Protein 7PJ4 (pdb70)

Sequence (273 aa):
AAYYYQQVVPVTANVYDSDGEEKLSYISQGSVVWWLDKDRKSDDKRLAITTISGLSGYMKKTTEDLQALDASKDFIPYYESDGHRFYHYVAQNASIPVASSHLSDMEVGKKYYSADGLHFDGFKLENPFLFKDLTEATNYSAEELDKVFSSLLNINNSLLENKGATFKEAEEHYHIINALYLLAHSALQSNWGRSKIAKDKNNFFGITAYDTTPYLSAKTFDDVDKKGILGATKWIKKENYIDRGRTFLGNKASGMNVEYASDPYWGEKIASVMMKINEKKLGGKD

Secondary structure (P-SEA, 3-state):
ccbbbbcccbbbbbcccccccccccccbbbbbbcccccccccccccccccccccccccbbbbcccccccccccccccbbbbcccccbbbbcccccccccccbbbbbcccccccccccccccccccccccccccaaaaaaccccccccccccccaaaaaaaaaaaccccaaaaaaaaaccccccccccccccccccccccccccccccccccccaaaaaaaaaaaaaacccccccccccccccccccccccccaaaaaaaaaaaaaaaaacccc

Foldseek 3Di:
DQKKFFADQKFFFAAPVRHTLFIAGGGAMWGFDPVDDDDQFWTFTFAQHDTGITGPVGIDDDDVVPDDDWWWFDQQFFIWICLDPPDIFTQGGDDPQGDHPDTFDDRHQADGPRDGDDLPQQFDFQLAEDPDALVLLLVVCVVVVPPPALCHSVSVLLVVLCVVLSGYSLLLQLQLCQPQVRQPHPLSVVALASRQDQLDSVHRSVRGHHADGVSRNSNVVSVVCSVPAVVVPQRGLGFCNGHPNVYRDNHRCSSSSSSSSSVVSCVSSPNRD

Radius of gyration: 18.91 Å; Cα contacts (8 Å, |Δi|>4): 573; chains: 1; bounding box: 43×52×39 Å

Nearest PDB structures (foldseek):
  7pj6-assembly1_AAA  TM=1.003E+00  e=4.705E-55  Streptococcus pneumoniae R6
  7pod-assembly1_A  TM=1.003E+00  e=1.069E-54  Streptococcus pneumoniae R6
  4q2w-assembly1_A  TM=9.743E-01  e=5.641E-48  Streptococcus pneumoniae TIGR4
  4pi8-assembly1_A  TM=7.807E-01  e=9.367E-10  Staphylococcus aureus subsp. aureus Mu50
  4pi9-assembly1_A  TM=7.357E-01  e=1.184E-09  Staphylococcus aureus subsp. aureus Mu50

Structure (mmCIF, N/CA/C/O backbone):
data_7PJ4
#
_entry.id   7PJ4
#
_cell.length_a   46.651
_cell.length_b   92.679
_cell.length_c   124.196
_cell.angle_alpha   90.000
_cell.angle_beta   90.000
_cell.angle_gamma   90.000
#
_symmetry.space_group_name_H-M   'C 2 2 21'
#
loop_
_entity.id
_entity.type
_entity.pdbx_description
1 polymer 'Putative endo-beta-N-acetylglucosaminidase'
2 non-polymer 'PENTAETHYLENE GLYCOL'
3 non-polymer 'TRIETHYLENE GLYCOL'
4 non-polymer DI(HYDROXYETHYL)ETHER
5 non-polymer 'ACETATE ION'
6 non-polymer 'CALCIUM ION'
7 water water
#
loop_
_atom_site.group_PDB
_atom_site.id
_atom_site.type_symbol
_atom_site.label_atom_id
_atom_site.label_alt_id
_atom_site.label_comp_id
_atom_site.label_asym_id
_atom_site.label_entity_id
_atom_site.label_seq_id
_atom_site.pdbx_PDB_ins_code
_atom_site.Cartn_x
_atom_site.Cartn_y
_atom_site.Cartn_z
_atom_site.occupancy
_atom_site.B_iso_or_equiv
_atom_site.auth_seq_id
_atom_site.auth_comp_id
_atom_site.auth_asym_id
_atom_site.auth_atom_id
_atom_site.pdbx_PDB_model_num
ATOM 1 N N . ALA A 1 2 ? -4.452 -3.819 20.525 1.000 35.430 407 ALA AAA N 1
ATOM 2 C CA . ALA A 1 2 ? -3.402 -3.028 19.798 1.000 26.627 407 ALA AAA CA 1
ATOM 3 C C . ALA A 1 2 ? -2.977 -1.840 20.660 1.000 21.619 407 ALA AAA C 1
ATOM 4 O O . ALA A 1 2 ? -3.693 -1.504 21.603 1.000 25.571 407 ALA AAA O 1
ATOM 6 N N . ALA A 1 3 ? -1.864 -1.212 20.313 1.000 21.940 408 ALA AAA N 1
ATOM 7 C CA . ALA A 1 3 ? -1.384 -0.000 20.996 1.000 18.429 408 ALA AAA CA 1
ATOM 8 C C . ALA A 1 3 ? -1.984 1.255 20.380 1.000 13.541 408 ALA AAA C 1
ATOM 9 O O . ALA A 1 3 ? -2.082 2.235 21.077 1.000 14.368 408 ALA AAA O 1
ATOM 11 N N A TYR A 1 4 ? -2.374 1.203 19.110 0.500 10.974 409 TYR AAA N 1
ATOM 12 N N B TYR A 1 4 ? -2.330 1.226 19.093 0.500 11.290 409 TYR AAA N 1
ATOM 13 C CA A TYR A 1 4 ? -2.867 2.382 18.368 0.500 10.465 409 TYR AAA CA 1
ATOM 14 C CA B TYR A 1 4 ? -2.836 2.410 18.359 0.500 10.748 409 TYR AAA CA 1
ATOM 15 C C A TYR A 1 4 ? -4.151 2.026 17.624 0.500 9.473 409 TYR AAA C 1
ATOM 16 C C B TYR A 1 4 ? -4.119 2.045 17.612 0.500 9.698 409 TYR AAA C 1
ATOM 17 O O A TYR A 1 4 ? -4.289 0.902 17.074 0.500 10.784 409 TYR AAA O 1
ATOM 18 O O B TYR A 1 4 ? -4.220 0.919 17.060 0.500 10.889 409 TYR AAA O 1
ATOM 35 N N . TYR A 1 5 ? -5.034 3.007 17.555 1.000 9.094 410 TYR AAA N 1
ATOM 36 C CA . TYR A 1 5 ? -6.333 2.845 16.899 1.000 8.494 410 TYR AAA CA 1
ATOM 37 C C . TYR A 1 5 ? -6.605 4.072 16.057 1.000 9.182 410 TYR AAA C 1
ATOM 38 O O . TYR A 1 5 ? -6.173 5.174 16.396 1.000 11.439 410 TYR AAA O 1
ATOM 47 N N A GLN A 1 6 ? -7.339 3.885 14.978 0.500 9.063 411 GLN AAA N 1
ATOM 48 N N B GLN A 1 6 ? -7.342 3.881 14.981 0.500 9.172 411 GLN AAA N 1
ATOM 49 C CA A GLN A 1 6 ? -7.708 4.982 14.068 0.500 9.279 411 GLN AAA CA 1
ATOM 50 C CA B GLN A 1 6 ? -7.714 4.983 14.077 0.500 9.307 411 GLN AAA CA 1
ATOM 51 C C A GLN A 1 6 ? -9.217 5.209 14.075 0.500 8.224 411 GLN AAA C 1
ATOM 52 C C B GLN A 1 6 ? -9.220 5.209 14.084 0.500 8.224 411 GLN AAA C 1
ATOM 53 O O A GLN A 1 6 ? -9.998 4.251 14.131 0.500 9.151 411 GLN AAA O 1
ATOM 54 O O B GLN A 1 6 ? -9.997 4.248 14.125 0.500 9.175 411 GLN AAA O 1
ATOM 65 N N . VAL A 1 7 ? -9.595 6.475 13.982 1.000 8.572 412 VAL AAA N 1
ATOM 66 C CA . VAL A 1 7 ? -11.016 6.880 13.968 1.000 8.683 412 VAL AAA CA 1
ATOM 67 C C . VAL A 1 7 ? -11.621 6.591 12.606 1.000 9.407 412 VAL AAA C 1
ATOM 68 O O . VAL A 1 7 ? -11.107 7.021 11.574 1.000 10.490 412 VAL AAA O 1
ATOM 72 N N . VAL A 1 8 ? -12.694 5.827 12.625 1.000 10.315 413 VAL AAA N 1
ATOM 73 C CA . VAL A 1 8 ? -13.401 5.415 11.379 1.000 11.377 413 VAL AAA CA 1
ATOM 74 C C . VAL A 1 8 ? -14.467 6.408 10.906 1.000 11.089 413 VAL AAA C 1
ATOM 75 O O . VAL A 1 8 ? -14.462 6.726 9.712 1.000 12.735 413 VAL AAA O 1
ATOM 79 N N . PRO A 1 9 ? -15.431 6.857 11.746 1.000 10.870 414 PRO AAA N 1
ATOM 80 C CA . PRO A 1 9 ? -16.442 7.786 11.247 1.000 11.338 414 PRO AAA CA 1
ATOM 81 C C . PRO A 1 9 ? -15.905 9.185 10.974 1.000 10.551 414 PRO AAA C 1
ATOM 82 O O . PRO A 1 9 ? -14.776 9.505 11.354 1.000 10.438 414 PRO AAA O 1
ATOM 86 N N . VAL A 1 10 ? -16.757 10.028 10.408 1.000 10.602 415 VAL AAA N 1
ATOM 87 C CA . VAL A 1 10 ? -16.345 11.396 10.008 1.000 10.516 415 VAL AAA CA 1
ATOM 88 C C . VAL A 1 10 ? -15.795 12.141 11.227 1.000 10.455 415 VAL AAA C 1
ATOM 89 O O . VAL A 1 10 ? -14.744 12.799 11.122 1.000 10.177 415 VAL AAA O 1
ATOM 93 N N . THR A 1 11 ? -16.500 12.080 12.360 1.000 9.875 416 THR AAA N 1
ATOM 94 C CA . THR A 1 11 ? -15.927 12.496 13.648 1.000 9.645 416 THR AAA CA 1
ATOM 95 C C . THR A 1 11 ? -16.353 11.462 14.684 1.000 9.446 416 THR AAA C 1
ATOM 96 O O . THR A 1 11 ? -17.339 10.731 14.459 1.000 11.584 416 THR AAA O 1
ATOM 100 N N . ALA A 1 12 ? -15.633 11.423 15.794 1.000 9.088 417 ALA AAA N 1
ATOM 101 C CA . ALA A 1 12 ? -16.006 10.577 16.915 1.000 9.814 417 ALA AAA CA 1
ATOM 102 C C . ALA A 1 12 ? -15.780 11.373 18.195 1.000 9.457 417 ALA AAA C 1
ATOM 103 O O . ALA A 1 12 ? -14.831 12.178 18.287 1.000 10.359 417 ALA AAA O 1
ATOM 105 N N . ASN A 1 13 ? -16.583 11.094 19.190 1.000 9.841 418 ASN AAA N 1
ATOM 106 C CA . ASN A 1 13 ? -16.443 11.765 20.488 1.000 10.961 418 ASN AAA CA 1
ATOM 107 C C . ASN A 1 13 ? -15.409 11.096 21.384 1.000 9.491 418 ASN AAA C 1
ATOM 108 O O . ASN A 1 13 ? -15.151 9.887 21.280 1.000 9.912 418 ASN AAA O 1
ATOM 113 N N . VAL A 1 14 ? -14.832 11.907 22.246 1.000 9.548 419 VAL AAA N 1
ATOM 114 C CA . VAL A 1 14 ? -13.998 11.449 23.373 1.000 9.467 419 VAL AAA CA 1
ATOM 115 C C . VAL A 1 14 ? -14.776 11.766 24.637 1.000 9.169 419 VAL AAA C 1
ATOM 116 O O . VAL A 1 14 ? -15.224 12.906 24.798 1.000 10.557 419 VAL AAA O 1
ATOM 120 N N . TYR A 1 15 ? -14.883 10.774 25.516 1.000 9.927 420 TYR AAA N 1
ATOM 121 C CA . TYR A 1 15 ? -15.703 10.860 26.729 1.000 9.978 420 TYR AAA CA 1
ATOM 122 C C . TYR A 1 15 ? -14.846 10.763 27.980 1.000 10.732 420 TYR AAA C 1
ATOM 123 O O . TYR A 1 15 ? -13.753 10.198 27.971 1.000 11.371 420 TYR AAA O 1
ATOM 132 N N . ASP A 1 16 ? -15.388 11.257 29.080 1.000 11.307 421 ASP AAA N 1
ATOM 133 C CA . ASP A 1 16 ? -14.782 11.048 30.403 1.000 11.487 421 ASP AAA CA 1
ATOM 134 C C . ASP A 1 16 ? -15.331 9.762 31.019 1.000 12.074 421 ASP AAA C 1
ATOM 135 O O . ASP A 1 16 ? -16.159 9.047 30.410 1.000 13.346 421 ASP AAA O 1
ATOM 140 N N . SER A 1 17 ? -14.945 9.468 32.256 1.000 13.723 422 SER AAA N 1
ATOM 141 C CA . SER A 1 17 ? -15.366 8.207 32.917 1.000 16.010 422 SER AAA CA 1
ATOM 142 C C . SER A 1 17 ? -16.861 8.220 33.278 1.000 17.987 422 SER AAA C 1
ATOM 143 O O . SER A 1 17 ? -17.373 7.124 33.527 1.000 22.206 422 SER AAA O 1
ATOM 146 N N . ASP A 1 18 ? -17.508 9.393 33.299 1.000 16.787 423 ASP AAA N 1
ATOM 147 C CA . ASP A 1 18 ? -18.960 9.556 33.569 1.000 20.032 423 ASP AAA CA 1
ATOM 148 C C . ASP A 1 18 ? -19.749 9.377 32.270 1.000 17.498 423 ASP AAA C 1
ATOM 149 O O . ASP A 1 18 ? -20.978 9.441 32.312 1.000 21.296 423 ASP AAA O 1
ATOM 154 N N . GLY A 1 19 ? -19.080 9.216 31.124 1.000 16.837 424 GLY AAA N 1
ATOM 155 C CA . GLY A 1 19 ? -19.800 9.198 29.850 1.000 15.983 424 GLY A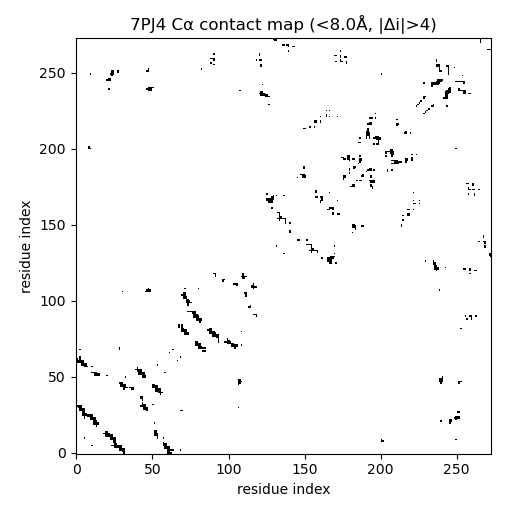AA CA 1
ATOM 156 C C . GLY A 1 19 ? -20.089 10.591 29.304 1.000 14.132 424 GLY AAA C 1
ATOM 157 O O . GLY A 1 19 ? -20.829 10.680 28.331 1.000 17.567 424 GLY AAA O 1
ATOM 158 N N A GLU A 1 20 ? -19.524 11.653 29.882 0.500 14.574 425 GLU AAA N 1
ATOM 159 N N B GLU A 1 20 ? -19.514 11.652 29.893 0.500 14.885 425 GLU AAA N 1
ATOM 160 C CA A GLU A 1 20 ? -19.764 13.006 29.341 0.500 14.366 425 GLU AAA CA 1
ATOM 161 C CA B GLU A 1 20 ? -19.691 13.057 29.443 0.500 15.626 425 GLU AAA CA 1
ATOM 162 C C A GLU A 1 20 ? -18.778 13.253 28.203 0.500 13.422 425 GLU AAA C 1
ATOM 163 C C B GLU A 1 20 ? -18.764 13.291 28.240 0.500 13.626 425 GLU AAA C 1
ATOM 164 O O A GLU A 1 20 ? -17.627 12.793 28.243 0.500 12.453 425 GLU AAA O 1
ATOM 165 O O B GLU A 1 20 ? -17.607 12.850 28.277 0.500 12.694 425 GLU AAA O 1
ATOM 176 N N . LYS A 1 21 ? -19.235 13.975 27.197 1.000 13.877 426 LYS AAA N 1
ATOM 177 C CA . LYS A 1 21 ? -18.387 14.324 26.048 1.000 12.849 426 LYS AAA CA 1
ATOM 178 C C . LYS A 1 21 ? -17.347 15.362 26.468 1.000 12.991 426 LYS AAA C 1
ATOM 179 O O . LYS A 1 21 ? -17.708 16.402 27.019 1.000 17.238 426 LYS AAA O 1
ATOM 185 N N . LEU A 1 22 ? -16.082 15.074 26.199 1.000 10.840 427 LEU AAA N 1
ATOM 186 C CA . LEU A 1 22 ? -14.970 16.032 26.411 1.000 12.108 427 LEU AAA CA 1
ATOM 187 C C . LEU A 1 22 ? -14.635 16.778 25.130 1.000 12.434 427 LEU AAA C 1
ATOM 188 O O . LEU A 1 22 ? -14.256 17.955 25.191 1.000 14.056 427 LEU AAA O 1
ATOM 193 N N . SER A 1 23 ? -14.612 16.083 24.017 1.000 11.373 428 SER AAA N 1
ATOM 194 C CA . SER A 1 23 ? -14.259 16.681 22.722 1.000 9.957 428 SER AAA CA 1
ATOM 195 C C . SER A 1 23 ? -14.681 15.720 21.619 1.000 9.060 428 SER AAA C 1
ATOM 196 O O . SER A 1 23 ? -15.381 14.731 21.862 1.000 10.342 428 SER AAA O 1
ATOM 199 N N . TYR A 1 24 ? -14.217 16.022 20.428 1.000 10.048 429 TYR AAA N 1
ATOM 200 C CA . TYR A 1 24 ? -14.483 15.232 19.218 1.000 8.995 429 TYR AAA CA 1
ATOM 201 C C . TYR A 1 24 ? -13.231 15.299 18.348 1.000 8.638 429 TYR AAA C 1
ATOM 202 O O . TYR A 1 24 ? -12.521 16.319 18.365 1.000 9.593 429 TYR AAA O 1
ATOM 211 N N . ILE A 1 25 ? -12.964 14.237 17.607 1.000 8.271 430 ILE AAA N 1
ATOM 212 C CA . ILE A 1 25 ? -11.783 14.180 16.737 1.000 8.405 430 ILE AAA CA 1
ATOM 213 C C . ILE A 1 25 ? -12.182 13.637 15.377 1.000 8.061 430 ILE AAA C 1
ATOM 214 O O . ILE A 1 25 ? -13.204 12.950 15.196 1.000 9.617 430 ILE AAA O 1
ATOM 219 N N . SER A 1 26 ? -11.339 13.938 14.400 1.000 8.928 431 SER AAA N 1
ATOM 220 C CA . SER A 1 26 ? -11.627 13.663 12.976 1.000 8.980 431 SER AAA CA 1
ATOM 221 C C . SER A 1 26 ? -11.333 12.221 12.580 1.000 8.997 431 SER AAA C 1
ATOM 222 O O . SER A 1 26 ? -10.388 11.578 13.071 1.000 9.198 431 SER AAA O 1
ATOM 225 N N . GLN A 1 27 ? -12.069 11.801 11.559 1.000 9.272 432 GLN AAA N 1
ATOM 226 C CA . GLN A 1 27 ? -11.755 10.590 10.793 1.000 9.716 432 GLN AAA CA 1
ATOM 227 C C . GLN A 1 27 ? -10.261 10.509 10.504 1.000 9.160 432 GLN AAA C 1
ATOM 228 O O . GLN A 1 27 ? -9.672 11.492 10.062 1.000 10.389 432 GLN AAA O 1
ATOM 234 N N . GLY A 1 28 ? -9.691 9.322 10.686 1.000 9.612 433 GLY AAA N 1
ATOM 235 C CA . GLY A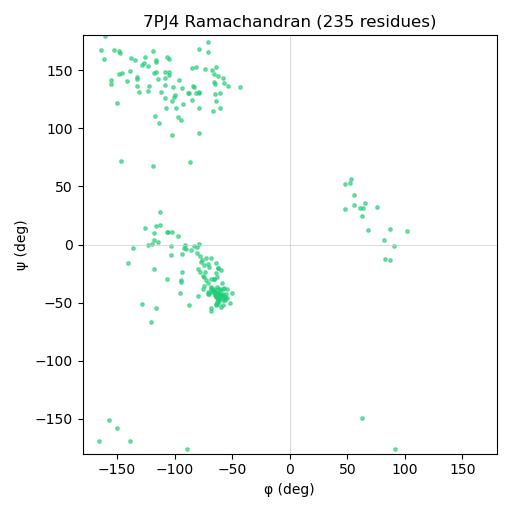 1 28 ? -8.275 9.090 10.382 1.000 10.466 433 GLY AAA CA 1
ATOM 236 C C . GLY A 1 28 ? -7.354 9.416 11.528 1.000 10.115 433 GLY AAA C 1
ATOM 237 O O . GLY A 1 28 ? -6.193 9.003 11.515 1.000 11.092 433 GLY AAA O 1
ATOM 238 N N . SER A 1 29 ? -7.845 10.103 12.547 1.000 9.663 434 SER AAA N 1
ATOM 239 C CA . SER A 1 29 ? -6.989 10.433 13.701 1.000 9.542 434 SER AAA CA 1
ATOM 240 C C . SER A 1 29 ? -6.538 9.138 14.360 1.000 9.157 434 SER AAA C 1
ATOM 241 O O . SER A 1 29 ? -7.320 8.180 14.465 1.000 9.619 434 SER AAA O 1
ATOM 244 N N . VAL A 1 30 ? -5.338 9.136 14.871 1.000 8.407 435 VAL AAA N 1
ATOM 245 C CA . VAL A 1 30 ? -4.736 7.981 15.541 1.000 8.725 435 VAL AAA CA 1
ATOM 246 C C . VAL A 1 30 ? -4.660 8.272 17.028 1.000 8.920 435 VAL AAA C 1
ATOM 247 O O . VAL A 1 30 ? -4.068 9.262 17.437 1.000 10.196 435 VAL AAA O 1
ATOM 251 N N . VAL A 1 31 ? -5.218 7.368 17.811 1.000 8.622 436 VAL AAA N 1
ATOM 252 C CA . VAL A 1 31 ? -5.225 7.493 19.284 1.000 8.872 436 VAL AAA CA 1
ATOM 253 C C . VAL A 1 31 ? -4.373 6.387 19.867 1.000 8.957 436 VAL AAA C 1
ATOM 254 O O . VAL A 1 31 ? -4.224 5.300 19.273 1.000 9.636 436 VAL AAA O 1
ATOM 258 N N A TRP A 1 32 ? -3.846 6.659 21.050 0.460 9.765 437 TRP AAA N 1
ATOM 259 N N B TRP A 1 32 ? -3.837 6.665 21.042 0.540 10.119 437 TRP AAA N 1
ATOM 260 C CA A TRP A 1 32 ? -2.965 5.739 21.808 0.460 10.552 437 TRP AAA CA 1
ATOM 261 C CA B TRP A 1 32 ? -2.982 5.719 21.793 0.540 11.111 437 TRP AAA CA 1
ATOM 262 C C A TRP A 1 32 ? -3.784 5.031 22.880 0.460 10.287 437 TRP AAA C 1
ATOM 263 C C B TRP A 1 32 ? -3.817 5.021 22.855 0.540 10.108 437 TRP AAA C 1
ATOM 264 O O A TRP A 1 32 ? -4.463 5.707 23.631 0.460 11.062 437 TRP AAA O 1
ATOM 265 O O B TRP A 1 32 ? -4.472 5.700 23.619 0.540 11.215 437 TRP AAA O 1
ATOM 286 N N . LEU A 1 33 ? -3.674 3.704 22.969 1.000 10.542 438 LEU AAA N 1
ATOM 287 C CA . LEU A 1 33 ? -4.264 2.971 24.099 1.000 11.205 438 LEU AAA CA 1
ATOM 288 C C . LEU A 1 33 ? -3.519 3.351 25.373 1.000 11.901 438 LEU AAA C 1
ATOM 289 O O . LEU A 1 33 ? -2.287 3.284 25.403 1.000 17.404 438 LEU AAA O 1
ATOM 294 N N . ASP A 1 34 ? -4.240 3.759 26.400 1.000 11.705 439 ASP AAA N 1
ATOM 295 C CA . ASP A 1 34 ? -3.667 4.135 27.721 1.000 12.773 439 ASP AAA CA 1
ATOM 296 C C . ASP A 1 34 ? -3.712 2.924 28.638 1.000 12.440 439 ASP AAA C 1
ATOM 297 O O . ASP A 1 34 ? -4.790 2.572 29.107 1.000 14.945 439 ASP AAA O 1
ATOM 302 N N . LYS A 1 35 ? -2.556 2.325 28.897 1.000 13.530 440 LYS AAA N 1
ATOM 303 C CA . LYS A 1 35 ? -2.516 1.060 29.656 1.000 14.485 440 LYS AAA CA 1
ATOM 304 C C . LYS A 1 35 ? -2.628 1.316 31.154 1.000 14.665 440 LYS AAA C 1
ATOM 305 O O . LYS A 1 35 ? -2.684 0.335 31.892 1.000 18.370 440 LYS AAA O 1
ATOM 311 N N . ASP A 1 36 ? -2.702 2.575 31.576 1.000 13.672 441 ASP AAA N 1
ATOM 312 C CA . ASP A 1 36 ? -2.841 2.895 33.017 1.000 15.633 441 ASP AAA CA 1
ATOM 313 C C . ASP A 1 36 ? -4.286 3.038 33.462 1.000 16.042 441 ASP AAA C 1
ATOM 314 O O . ASP A 1 36 ? -4.508 3.290 34.649 1.000 18.981 441 ASP AAA O 1
ATOM 319 N N . ARG A 1 37 ? -5.235 2.930 32.530 1.000 13.946 442 ARG AAA N 1
ATOM 320 C CA . ARG A 1 37 ? -6.678 2.954 32.845 1.000 14.722 442 ARG AAA CA 1
ATOM 321 C C . ARG A 1 37 ? -7.318 1.700 32.245 1.000 15.404 442 ARG AAA C 1
ATOM 322 O O . ARG A 1 37 ? -6.740 1.062 31.349 1.000 16.806 442 ARG AAA O 1
ATOM 330 N N . LYS A 1 38 ? -8.492 1.370 32.744 1.000 19.095 443 LYS AAA N 1
ATOM 331 C CA . LYS A 1 38 ? -9.199 0.144 32.332 1.000 18.346 443 LYS AAA CA 1
ATOM 332 C C . LYS A 1 38 ? -9.947 0.370 31.020 1.000 15.205 443 LYS AAA C 1
ATOM 333 O O . LYS A 1 38 ? -10.715 1.327 30.908 1.000 18.762 443 LYS AAA O 1
ATOM 339 N N . SER A 1 39 ? -9.742 -0.549 30.085 1.000 15.752 444 SER AAA N 1
ATOM 340 C CA . SER A 1 39 ? -10.564 -0.657 28.863 1.000 14.740 444 SER AAA CA 1
ATOM 341 C C . SER A 1 39 ? -11.514 -1.845 29.006 1.000 16.968 444 SER AAA C 1
ATOM 342 O O . SER A 1 39 ? -11.240 -2.751 29.804 1.000 20.488 444 SER AAA O 1
ATOM 345 N N . ASP A 1 40 ? -12.590 -1.865 28.219 1.000 17.335 445 ASP AAA N 1
ATOM 346 C CA . ASP A 1 40 ? -13.473 -3.061 28.160 1.000 20.228 445 ASP AAA CA 1
ATOM 347 C C . ASP A 1 40 ? -13.880 -3.305 26.711 1.000 20.772 445 ASP AAA C 1
ATOM 348 O O . ASP A 1 40 ? -13.320 -2.671 25.803 1.000 22.791 445 ASP AAA O 1
ATOM 353 N N . ASP A 1 41 ? -14.839 -4.187 26.467 1.000 24.963 446 ASP AAA N 1
ATOM 354 C CA . ASP A 1 41 ? -15.188 -4.510 25.066 1.000 26.630 446 ASP AAA CA 1
ATOM 355 C C . ASP A 1 41 ? -15.784 -3.268 24.391 1.000 23.778 446 ASP AAA C 1
ATOM 356 O O . ASP A 1 41 ? -15.658 -3.149 23.113 1.000 29.320 446 ASP AAA O 1
ATOM 361 N N . LYS A 1 42 ? -16.445 -2.402 25.164 1.000 18.018 447 LYS AAA N 1
ATOM 362 C CA . LYS A 1 42 ? -17.275 -1.308 24.600 1.000 16.869 447 LYS AAA CA 1
ATOM 363 C C . LYS A 1 42 ? -16.479 -0.017 24.508 1.000 14.989 447 LYS AAA C 1
ATOM 364 O O . LYS A 1 42 ? -16.783 0.789 23.632 1.000 14.747 447 LYS AAA O 1
ATOM 370 N N . ARG A 1 43 ? -15.546 0.217 25.421 1.000 14.000 448 ARG AAA N 1
ATOM 371 C CA . ARG A 1 43 ? -14.846 1.509 25.437 1.000 14.365 448 ARG AAA CA 1
ATOM 372 C C . ARG A 1 43 ? -13.388 1.280 25.762 1.000 12.549 448 ARG AAA C 1
ATOM 373 O O . ARG A 1 43 ? -13.062 0.480 26.639 1.000 14.313 448 ARG AAA O 1
ATOM 381 N N . LEU A 1 44 ? -12.553 2.034 25.071 1.000 10.967 449 LEU AAA N 1
ATOM 382 C CA . LEU A 1 44 ? -11.102 1.999 25.252 1.000 11.015 449 LEU AAA CA 1
ATOM 383 C C . LEU A 1 44 ? -10.663 3.286 25.935 1.000 10.246 449 LEU AAA C 1
ATOM 384 O O . LEU A 1 44 ? -11.107 4.373 25.547 1.000 10.700 449 LEU AAA O 1
ATOM 389 N N . ALA A 1 45 ? -9.761 3.127 26.896 1.000 10.024 450 ALA AAA N 1
ATOM 390 C CA . ALA A 1 45 ? -9.058 4.249 27.511 1.000 10.268 450 ALA AAA CA 1
ATOM 391 C C . ALA A 1 45 ? -7.952 4.682 26.556 1.000 9.330 450 ALA AAA C 1
ATOM 392 O O . ALA A 1 45 ? -7.061 3.888 26.246 1.000 9.969 450 ALA AAA O 1
ATOM 394 N N . ILE A 1 46 ? -8.027 5.911 26.061 1.000 9.058 451 ILE AAA N 1
ATOM 395 C CA . ILE A 1 46 ? -7.107 6.395 25.011 1.000 9.543 451 ILE AAA CA 1
ATOM 396 C C . ILE A 1 46 ? -6.559 7.761 25.380 1.000 9.887 451 ILE AAA C 1
ATOM 397 O O . ILE A 1 46 ? -7.105 8.455 26.274 1.000 10.005 451 ILE AAA O 1
ATOM 402 N N A THR A 1 47 ? -5.509 8.139 24.657 0.500 9.743 452 THR AAA N 1
ATOM 403 N N B THR A 1 47 ? -5.500 8.141 24.669 0.500 10.032 452 THR AAA N 1
ATOM 404 C CA A THR A 1 47 ? -4.945 9.498 24.726 0.500 10.060 452 THR AAA CA 1
ATOM 405 C CA B THR A 1 47 ? -4.938 9.503 24.734 0.500 10.523 452 THR AAA CA 1
ATOM 406 C C A THR A 1 47 ? -4.783 10.046 23.310 0.500 9.658 452 THR AAA C 1
ATOM 407 C C B THR A 1 47 ? -4.780 10.047 23.316 0.500 9.814 452 THR AAA C 1
ATOM 408 O O A THR A 1 47 ? -4.373 9.311 22.421 0.500 12.048 452 THR AAA O 1
ATOM 409 O O B THR A 1 47 ? -4.375 9.307 22.428 0.500 12.084 452 THR AAA O 1
ATOM 416 N N . ILE A 1 48 ? -5.107 11.329 23.159 1.000 9.484 453 ILE AAA N 1
ATOM 417 C CA . ILE A 1 48 ? -4.977 12.035 21.851 1.000 10.273 453 ILE AAA CA 1
ATOM 418 C C . ILE A 1 48 ? -4.721 13.501 22.158 1.000 8.340 453 ILE AAA C 1
ATOM 419 O O . ILE A 1 48 ? -5.543 14.093 22.827 1.000 8.889 453 ILE AAA O 1
ATOM 424 N N . SER A 1 49 ? -3.664 14.079 21.597 1.000 9.091 454 SER AAA N 1
ATOM 425 C CA . SER A 1 49 ? -3.483 15.549 21.595 1.000 9.273 454 SER AAA CA 1
ATOM 426 C C . SER A 1 49 ? -3.724 16.084 23.004 1.000 9.456 454 SER AAA C 1
ATOM 427 O O . SER A 1 49 ? -4.498 17.047 23.201 1.000 9.784 454 SER AAA O 1
ATOM 430 N N . GLY A 1 50 ? -3.022 15.483 23.964 1.000 9.971 455 GLY AAA N 1
ATOM 431 C CA . GLY A 1 50 ? -3.078 15.954 25.357 1.000 10.817 455 GLY AAA CA 1
ATOM 432 C C . GLY A 1 50 ? -4.251 15.458 26.191 1.000 10.849 455 GLY AAA C 1
ATOM 433 O O . GLY A 1 50 ? -4.246 15.653 27.414 1.000 12.507 455 GLY AAA O 1
ATOM 434 N N . LEU A 1 51 ? -5.250 14.867 25.554 1.000 9.780 456 LEU AAA N 1
ATOM 435 C CA . LEU A 1 51 ? -6.512 14.484 26.222 1.000 9.915 456 LEU AAA CA 1
ATOM 436 C C . LEU A 1 51 ? -6.495 12.992 26.537 1.000 10.330 456 LEU AAA C 1
ATOM 437 O O . LEU A 1 51 ? -6.361 12.164 25.628 1.000 12.054 456 LEU AAA O 1
ATOM 442 N N . SER A 1 52 ? -6.753 12.653 27.797 1.000 10.242 457 SER AAA N 1
ATOM 443 C CA . SER A 1 52 ? -6.947 11.264 28.233 1.000 10.886 457 SER AAA CA 1
ATOM 444 C C . SER A 1 52 ? -8.417 11.054 28.536 1.000 10.962 457 SER AAA C 1
ATOM 445 O O . SER A 1 52 ? -8.963 11.700 29.409 1.000 14.290 457 SER AAA O 1
ATOM 448 N N . GLY A 1 53 ? -9.038 10.162 27.796 1.000 9.801 458 GLY AAA N 1
ATOM 449 C CA . GLY A 1 53 ? -10.472 9.878 27.960 1.000 10.478 458 GLY AAA CA 1
ATOM 450 C C . GLY A 1 53 ? -10.770 8.504 27.425 1.000 9.664 458 GLY AAA C 1
ATOM 451 O O . GLY A 1 53 ? -9.911 7.612 27.475 1.000 11.576 458 GLY AAA O 1
ATOM 452 N N . TYR A 1 54 ? -11.985 8.329 26.956 1.000 9.624 459 TYR AAA N 1
ATOM 453 C CA . TYR A 1 54 ? -12.494 7.020 26.504 1.000 9.216 459 TYR AAA CA 1
ATOM 454 C C . TYR A 1 54 ? -13.158 7.213 25.163 1.000 9.371 459 TYR AAA C 1
ATOM 455 O O . TYR A 1 54 ? -13.805 8.250 24.902 1.000 10.798 459 TYR AAA O 1
ATOM 464 N N . MET A 1 55 ? -13.005 6.215 24.315 1.000 9.306 460 MET AAA N 1
ATOM 465 C CA . MET A 1 55 ? -13.727 6.190 23.041 1.000 9.370 460 MET AAA CA 1
ATOM 466 C C . MET A 1 55 ? -14.433 4.865 22.870 1.000 10.405 460 MET AAA C 1
ATOM 467 O O . MET A 1 55 ? -13.986 3.816 23.338 1.000 11.868 460 MET AAA O 1
ATOM 472 N N A LYS A 1 56 ? -15.552 4.922 22.163 0.500 10.134 461 LYS AAA N 1
ATOM 473 N N B LYS A 1 56 ? -15.543 4.922 22.152 0.500 10.132 461 LYS AAA N 1
ATOM 474 C CA A LYS A 1 56 ? -16.288 3.697 21.793 0.500 10.521 461 LYS AAA CA 1
ATOM 475 C CA B LYS A 1 56 ? -16.281 3.697 21.795 0.500 10.589 461 LYS AAA CA 1
ATOM 476 C C A LYS A 1 56 ? -15.447 2.866 20.829 0.500 10.053 461 LYS AAA C 1
ATOM 477 C C B LYS A 1 56 ? -15.452 2.862 20.824 0.500 10.116 461 LYS AAA C 1
ATOM 478 O O A LYS A 1 56 ? -15.008 3.397 19.808 0.500 10.930 461 LYS AAA O 1
ATOM 479 O O B LYS A 1 56 ? -15.013 3.389 19.799 0.500 10.942 461 LYS AAA O 1
ATOM 490 N N A THR A 1 57 ? -15.334 1.565 21.078 0.500 11.327 462 THR AAA N 1
ATOM 491 N N B THR A 1 57 ? -15.347 1.564 21.091 0.500 11.367 462 THR AAA N 1
ATOM 492 C CA A THR A 1 57 ? -14.663 0.654 20.125 0.500 11.991 462 THR AAA CA 1
ATOM 493 C CA B THR A 1 57 ? -14.705 0.618 20.156 0.500 12.395 462 THR AAA CA 1
ATOM 494 C C A THR A 1 57 ? -15.378 0.679 18.794 0.500 11.086 462 THR AAA C 1
ATOM 495 C C B THR A 1 57 ? -15.381 0.674 18.807 0.500 11.219 462 THR AAA C 1
ATOM 496 O O A THR A 1 57 ? -14.758 0.479 17.747 0.500 12.108 462 THR AAA O 1
ATOM 497 O O B THR A 1 57 ? -14.740 0.481 17.769 0.500 12.275 462 THR AAA O 1
ATOM 504 N N . GLU A 1 58 ? -16.681 0.971 18.767 1.000 10.755 463 GLU AAA N 1
ATOM 505 C CA . GLU A 1 58 ? -17.432 1.059 17.502 1.000 11.610 463 GLU AAA CA 1
ATOM 506 C C . GLU A 1 58 ? -16.834 2.104 16.571 1.000 10.722 463 GLU AAA C 1
ATOM 507 O O . GLU A 1 58 ? -16.966 1.949 15.386 1.000 13.240 463 GLU AAA O 1
ATOM 513 N N . ASP A 1 59 ? -16.186 3.130 17.132 1.000 9.958 464 ASP AAA N 1
ATOM 514 C CA . ASP A 1 59 ? -15.655 4.258 16.325 1.000 9.860 464 ASP AAA CA 1
ATOM 515 C C . ASP A 1 59 ? -14.215 4.010 15.868 1.000 9.669 464 ASP AAA C 1
ATOM 516 O O . ASP A 1 59 ? -13.656 4.909 15.214 1.000 11.221 464 ASP AAA O 1
ATOM 521 N N . LEU A 1 60 ? -13.610 2.867 16.222 1.000 9.366 465 LEU AAA N 1
ATOM 522 C CA . LEU A 1 60 ? -12.151 2.711 16.075 1.000 9.612 465 LEU AAA CA 1
ATOM 523 C C . LEU A 1 60 ? -11.809 1.459 15.274 1.000 9.719 465 LEU AAA C 1
ATOM 524 O O . LEU A 1 60 ? -12.563 0.481 15.255 1.000 12.115 465 LEU AAA O 1
ATOM 529 N N . GLN A 1 61 ? -10.613 1.489 14.673 1.000 10.080 466 GLN AAA N 1
ATOM 530 C CA . GLN A 1 61 ? -10.008 0.313 14.004 1.000 11.016 466 GLN AAA CA 1
ATOM 531 C C . GLN A 1 61 ? -8.569 0.182 14.524 1.000 9.985 466 GLN AAA C 1
ATOM 532 O O . GLN A 1 61 ? -7.814 1.151 14.502 1.000 10.482 466 GLN AAA O 1
ATOM 538 N N . ALA A 1 62 ? -8.187 -1.013 14.936 1.000 9.832 467 ALA AAA N 1
ATOM 539 C CA . ALA A 1 62 ? -6.818 -1.274 15.422 1.000 10.658 467 ALA AAA CA 1
ATOM 540 C C . ALA A 1 62 ? -5.819 -1.104 14.280 1.000 10.679 467 ALA AAA C 1
ATOM 541 O O . ALA A 1 62 ? -6.089 -1.528 13.157 1.000 13.132 467 ALA AAA O 1
ATOM 543 N N . LEU A 1 63 ? -4.685 -0.503 14.589 1.000 10.253 468 LEU AAA N 1
ATOM 544 C CA . LEU A 1 63 ? -3.548 -0.410 13.648 1.000 10.596 468 LEU AAA CA 1
ATOM 545 C C . LEU A 1 63 ? -2.426 -1.362 14.062 1.000 11.285 468 LEU AAA C 1
ATOM 546 O O . LEU A 1 63 ? -2.341 -1.767 15.237 1.000 13.478 468 LEU AAA O 1
ATOM 551 N N . ASP A 1 64 ? -1.565 -1.634 13.098 1.000 11.538 469 ASP AAA N 1
ATOM 552 C CA . ASP A 1 64 ? -0.297 -2.372 13.290 1.000 12.048 469 ASP AAA CA 1
ATOM 553 C C . ASP A 1 64 ? 0.833 -1.419 12.932 1.000 11.266 469 ASP AAA C 1
ATOM 554 O O . ASP A 1 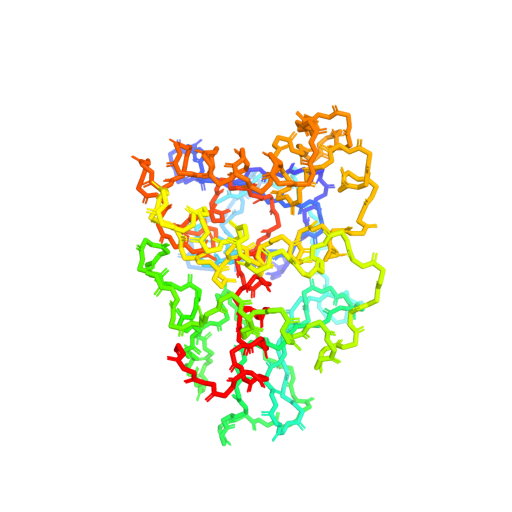64 ? 0.972 -1.081 11.752 1.000 12.012 469 ASP AAA O 1
ATOM 559 N N . ALA A 1 65 ? 1.594 -0.990 13.930 1.000 12.906 470 ALA AAA N 1
ATOM 560 C CA . ALA A 1 65 ? 2.607 0.065 13.722 1.000 13.714 470 ALA AAA CA 1
ATOM 561 C C . ALA A 1 65 ? 3.772 -0.422 12.849 1.000 13.615 470 ALA AAA C 1
ATOM 562 O O . ALA A 1 65 ? 4.589 0.426 12.415 1.000 16.262 470 ALA AAA O 1
ATOM 564 N N . SER A 1 66 ? 3.894 -1.713 12.578 1.000 12.123 471 SER AAA N 1
ATOM 565 C CA . SER A 1 66 ? 4.933 -2.223 11.659 1.000 12.997 471 SER AAA CA 1
ATOM 566 C C . SER A 1 66 ? 4.562 -1.976 10.201 1.000 13.708 471 SER AAA C 1
ATOM 567 O O . SER A 1 66 ? 5.473 -2.098 9.345 1.000 16.510 471 SER AAA O 1
ATOM 570 N N . LYS A 1 67 ? 3.307 -1.643 9.903 1.000 12.620 472 LYS AAA N 1
ATOM 571 C CA . LYS A 1 67 ? 2.879 -1.506 8.487 1.000 13.952 472 LYS AAA CA 1
ATOM 572 C C . LYS A 1 67 ? 1.929 -0.335 8.264 1.000 14.997 472 LYS AAA C 1
ATOM 573 O O . LYS A 1 67 ? 1.758 0.041 7.107 1.000 18.361 472 LYS AAA O 1
ATOM 579 N N . ASP A 1 68 ? 1.332 0.229 9.312 1.000 11.807 473 ASP AAA N 1
ATOM 580 C CA . ASP A 1 68 ? 0.368 1.341 9.164 1.000 11.145 473 ASP AAA CA 1
ATOM 581 C C . ASP A 1 68 ? 0.997 2.631 9.657 1.000 11.387 473 ASP AAA C 1
ATOM 582 O O . ASP A 1 68 ? 1.732 2.625 10.632 1.000 14.104 473 ASP AAA O 1
ATOM 587 N N . PHE A 1 69 ? 0.612 3.735 9.060 1.000 12.294 474 PHE AAA N 1
ATOM 588 C CA . PHE A 1 69 ? 1.095 5.059 9.494 1.000 12.208 474 PHE AAA CA 1
ATOM 589 C C . PHE A 1 69 ? 0.600 5.375 10.901 1.000 11.121 474 PHE AAA C 1
ATOM 590 O O . PHE A 1 69 ? -0.595 5.283 11.205 1.000 12.538 474 PHE AAA O 1
ATOM 598 N N . ILE A 1 70 ? 1.529 5.780 11.763 1.000 11.750 475 ILE AAA N 1
ATOM 599 C CA . ILE A 1 70 ? 1.241 6.354 13.101 1.000 14.256 475 ILE AAA CA 1
ATOM 600 C C . ILE A 1 70 ? 1.918 7.722 13.083 1.000 11.221 475 ILE AAA C 1
ATOM 601 O O . ILE A 1 70 ? 3.105 7.799 12.774 1.000 12.358 475 ILE AAA O 1
ATOM 606 N N . PRO A 1 71 ? 1.252 8.821 13.504 1.000 11.125 476 PRO AAA N 1
ATOM 607 C CA . PRO A 1 71 ? 1.931 10.116 13.604 1.000 10.662 476 PRO AAA CA 1
ATOM 608 C C . PRO A 1 71 ? 3.149 10.085 14.523 1.000 11.012 476 PRO AAA C 1
ATOM 609 O O . PRO A 1 71 ? 3.168 9.400 15.523 1.000 12.856 476 PRO AAA O 1
ATOM 613 N N . TYR A 1 72 ? 4.168 10.836 14.128 1.000 10.194 477 TYR AAA N 1
ATOM 614 C CA . TYR A 1 72 ? 5.478 10.841 14.805 1.000 9.996 477 TYR AAA CA 1
ATOM 615 C C . TYR A 1 72 ? 6.130 12.197 14.567 1.000 9.249 477 TYR AAA C 1
ATOM 616 O O . TYR A 1 72 ? 5.683 12.976 13.708 1.000 9.874 477 TYR AAA O 1
ATOM 625 N N . TYR A 1 73 ? 7.176 12.430 15.337 1.000 10.299 478 TYR AAA N 1
ATOM 626 C CA . TYR A 1 73 ? 7.981 13.650 15.249 1.000 10.151 478 TYR AAA CA 1
ATOM 627 C C . TYR A 1 73 ? 9.412 13.267 14.846 1.000 10.997 478 TYR AAA C 1
ATOM 628 O O . TYR A 1 73 ? 9.907 12.184 15.206 1.000 11.857 478 TYR AAA O 1
ATOM 637 N N . GLU A 1 74 ? 10.087 14.140 14.097 1.000 10.908 479 GLU AAA N 1
ATOM 638 C CA . GLU A 1 74 ? 11.447 13.842 13.607 1.000 11.122 479 GLU AAA CA 1
ATOM 639 C C . GLU A 1 74 ? 12.164 15.154 13.347 1.000 9.685 479 GLU AAA C 1
ATOM 640 O O . GLU A 1 74 ? 11.570 16.114 12.813 1.000 10.846 479 GLU AAA O 1
ATOM 646 N N . SER A 1 75 ? 13.448 15.164 13.682 1.000 11.090 480 SER AAA N 1
ATOM 647 C CA . SER A 1 75 ? 14.326 16.323 13.421 1.000 10.823 480 SER AAA CA 1
ATOM 648 C C . SER A 1 75 ? 15.104 16.116 12.122 1.000 11.082 480 SER AAA C 1
ATOM 649 O O . SER A 1 75 ? 15.621 15.007 11.898 1.000 11.987 480 SER AAA O 1
ATOM 652 N N . ASP A 1 76 ? 15.271 17.217 11.370 1.000 11.177 481 ASP AAA N 1
ATOM 653 C CA . ASP A 1 76 ? 16.220 17.251 10.226 1.000 12.136 481 ASP AAA CA 1
ATOM 654 C C . ASP A 1 76 ? 17.567 17.860 10.642 1.000 13.207 481 ASP AAA C 1
ATOM 655 O O . ASP A 1 76 ? 18.383 18.071 9.752 1.000 15.311 481 ASP AAA O 1
ATOM 660 N N . GLY A 1 77 ? 17.769 18.119 11.942 1.000 13.363 482 GLY AAA N 1
ATOM 661 C CA . GLY A 1 77 ? 18.987 18.764 12.459 1.000 14.729 482 GLY AAA CA 1
ATOM 662 C C . GLY A 1 77 ? 18.863 20.271 12.519 1.000 16.186 482 GLY AAA C 1
ATOM 663 O O . GLY A 1 77 ? 19.797 20.901 13.028 1.000 21.511 482 GLY AAA O 1
ATOM 664 N N . HIS A 1 78 ? 17.733 20.827 12.096 1.000 14.656 483 HIS AAA N 1
ATOM 665 C CA . HIS A 1 78 ? 17.488 22.287 12.110 1.000 15.897 483 HIS AAA CA 1
ATOM 666 C C . HIS A 1 78 ? 16.158 22.563 12.801 1.000 14.285 483 HIS AAA C 1
ATOM 667 O O . HIS A 1 78 ? 16.105 23.372 13.726 1.000 14.713 483 HIS AAA O 1
ATOM 674 N N . ARG A 1 79 ? 15.102 21.875 12.362 1.000 12.674 484 ARG AAA N 1
ATOM 675 C CA . ARG A 1 79 ? 13.763 21.965 12.975 1.000 11.700 484 ARG AAA CA 1
ATOM 676 C C . ARG A 1 79 ? 13.242 20.573 13.281 1.000 11.310 484 ARG AAA C 1
ATOM 677 O O . ARG A 1 79 ? 13.633 19.581 12.614 1.000 11.293 484 ARG AAA O 1
ATOM 685 N N . PHE A 1 80 ? 12.352 20.504 14.262 1.000 10.803 485 PHE AAA N 1
ATOM 686 C CA . PHE A 1 80 ? 11.639 19.286 14.675 1.000 10.276 485 PHE AAA CA 1
ATOM 687 C C . PHE A 1 80 ? 10.256 19.363 14.030 1.000 9.209 485 PHE AAA C 1
ATOM 688 O O . PHE A 1 80 ? 9.580 20.371 14.199 1.000 11.289 485 PHE AAA O 1
ATOM 696 N N . TYR A 1 81 ? 9.868 18.306 13.336 1.000 9.575 486 TYR AAA N 1
ATOM 697 C CA . TYR A 1 81 ? 8.627 18.254 12.540 1.000 9.279 486 TYR AAA CA 1
ATOM 698 C C . TYR A 1 81 ? 7.667 17.231 13.128 1.000 9.396 486 TYR AAA C 1
ATOM 699 O O . TYR A 1 81 ? 8.103 16.151 13.542 1.000 11.425 486 TYR AAA O 1
ATOM 708 N N . HIS A 1 82 ? 6.389 17.535 13.095 1.000 8.565 487 HIS AAA N 1
ATOM 709 C CA . HIS A 1 82 ? 5.308 16.564 13.356 1.000 8.738 487 HIS AAA CA 1
ATOM 710 C C . HIS A 1 82 ? 4.763 16.074 12.020 1.000 8.468 487 HIS AAA C 1
ATOM 711 O O . HIS A 1 82 ? 4.229 16.892 11.268 1.000 9.026 487 HIS AAA O 1
ATOM 718 N N . TYR A 1 83 ? 4.903 14.777 11.754 1.000 8.782 488 TYR AAA N 1
ATOM 719 C CA . TYR A 1 83 ? 4.167 14.126 10.656 1.000 9.130 488 TYR AAA CA 1
ATOM 720 C C . TYR A 1 83 ? 2.745 13.863 11.158 1.000 9.374 488 TYR AAA C 1
ATOM 721 O O . TYR A 1 83 ? 2.472 12.872 11.861 1.000 11.308 488 TYR AAA O 1
ATOM 730 N N . VAL A 1 84 ? 1.864 14.792 10.815 1.000 10.850 489 VAL AAA N 1
ATOM 731 C CA . VAL A 1 84 ? 0.426 14.721 11.207 1.000 11.428 489 VAL AAA CA 1
ATOM 732 C C . VAL A 1 84 ? -0.297 13.755 10.273 1.000 11.553 489 VAL AAA C 1
ATOM 733 O O . VAL A 1 84 ? -1.393 13.323 10.606 1.000 14.365 489 VAL AAA O 1
ATOM 737 N N . ALA A 1 85 ? 0.234 13.477 9.089 1.000 12.440 490 ALA AAA N 1
ATOM 738 C CA . ALA A 1 85 ? -0.296 12.473 8.143 1.000 12.100 490 ALA AAA CA 1
ATOM 739 C C . ALA A 1 85 ? 0.885 11.911 7.396 1.000 11.260 490 ALA AAA C 1
ATOM 740 O O . ALA A 1 85 ? 1.991 12.474 7.482 1.000 11.184 490 ALA AAA O 1
ATOM 742 N N . GLN A 1 86 ? 0.704 10.803 6.696 1.000 12.370 491 GLN AAA N 1
ATOM 743 C CA . GLN A 1 86 ? 1.862 10.130 6.060 1.000 12.735 491 GLN AAA CA 1
ATOM 744 C C . GLN A 1 86 ? 2.634 11.097 5.164 1.000 11.277 491 GLN AAA C 1
ATOM 745 O O . GLN A 1 86 ? 3.857 11.023 5.107 1.000 12.787 491 GLN AAA O 1
ATOM 751 N N . ASN A 1 87 ? 1.900 11.958 4.476 1.000 10.342 492 ASN AAA N 1
ATOM 752 C CA . ASN A 1 87 ? 2.489 12.874 3.483 1.000 10.314 492 ASN AAA CA 1
ATOM 753 C C . ASN A 1 87 ? 2.413 14.335 3.897 1.000 10.785 492 ASN AAA C 1
ATOM 754 O O . ASN A 1 87 ? 2.481 15.188 3.024 1.000 11.940 492 ASN AAA O 1
ATOM 759 N N . ALA A 1 88 ? 2.405 14.630 5.191 1.000 10.183 493 ALA AAA N 1
ATOM 760 C CA . ALA A 1 88 ? 2.284 16.029 5.632 1.000 10.619 493 ALA AAA CA 1
ATOM 761 C C . ALA A 1 88 ? 3.010 16.206 6.957 1.000 10.017 493 ALA AAA C 1
ATOM 762 O O . ALA A 1 88 ? 2.622 15.606 7.965 1.000 11.350 493 ALA AAA O 1
ATOM 764 N N . SER A 1 89 ? 3.982 17.108 6.967 1.000 9.866 494 SER AAA N 1
ATOM 765 C CA . SER A 1 89 ? 4.725 17.476 8.184 1.000 9.487 494 SER AAA CA 1
ATOM 766 C C . SER A 1 89 ? 4.621 18.972 8.443 1.000 9.181 494 SER AAA C 1
ATOM 767 O O . SER A 1 89 ? 4.450 19.765 7.517 1.000 9.644 494 SER AAA O 1
ATOM 770 N N . ILE A 1 90 ? 4.749 19.326 9.717 1.000 8.945 495 ILE AAA N 1
ATOM 771 C CA . ILE A 1 90 ? 4.772 20.755 10.127 1.000 8.835 495 ILE AAA CA 1
ATOM 772 C C . ILE A 1 90 ? 5.926 20.948 11.085 1.000 9.026 495 ILE AAA C 1
ATOM 773 O O . ILE A 1 90 ? 6.180 20.120 11.961 1.000 9.384 495 ILE AAA O 1
ATOM 778 N N . PRO A 1 91 ? 6.621 22.100 10.989 1.000 8.828 496 PRO AAA N 1
ATOM 779 C CA . PRO A 1 91 ? 7.679 22.401 11.933 1.000 9.432 496 PRO AAA CA 1
ATOM 780 C C . PRO A 1 91 ? 7.078 22.894 13.247 1.000 9.241 496 PRO AAA C 1
ATOM 781 O O . PRO A 1 91 ? 6.280 23.821 13.240 1.000 11.506 496 PRO AAA O 1
ATOM 785 N N . VAL A 1 92 ? 7.535 22.320 14.358 1.000 9.994 497 VAL AAA N 1
ATOM 786 C CA . VAL A 1 92 ? 6.949 22.702 15.668 1.000 10.923 497 VAL AAA CA 1
ATOM 787 C C . VAL A 1 92 ? 8.001 23.334 16.584 1.000 11.251 497 VAL AAA C 1
ATOM 788 O O . VAL A 1 92 ? 7.607 24.012 17.538 1.000 13.912 497 VAL AAA O 1
ATOM 792 N N . ALA A 1 93 ? 9.287 23.111 16.371 1.000 11.423 498 ALA AAA N 1
ATOM 793 C CA . ALA A 1 93 ? 10.333 23.612 17.276 1.000 12.468 498 ALA AAA CA 1
ATOM 794 C C . ALA A 1 93 ? 11.644 23.584 16.541 1.000 13.271 498 ALA AAA C 1
ATOM 795 O O . ALA A 1 93 ? 11.801 22.960 15.494 1.000 12.847 498 ALA AAA O 1
ATOM 797 N N A SER A 1 94 ? 12.634 24.243 17.126 0.370 15.550 499 SER AAA N 1
ATOM 798 N N B SER A 1 94 ? 12.621 24.205 17.166 0.630 15.019 499 SER AAA N 1
ATOM 799 C CA A SER A 1 94 ? 14.042 24.130 16.685 0.370 16.582 499 SER AAA CA 1
ATOM 800 C CA B SER A 1 94 ? 14.031 24.109 16.752 0.630 16.122 499 SER AAA CA 1
ATOM 801 C C A SER A 1 94 ? 14.608 22.797 17.177 0.370 16.255 499 SER AAA C 1
ATOM 802 C C B SER A 1 94 ? 14.577 22.743 17.170 0.630 15.626 499 SER AAA C 1
ATOM 803 O O A SER A 1 94 ? 14.174 22.297 18.225 0.370 17.494 499 SER AAA O 1
ATOM 804 O O B SER A 1 94 ? 14.093 22.150 18.152 0.630 19.499 499 SER AAA O 1
ATOM 809 N N . HIS A 1 95 ? 15.572 22.265 16.435 1.000 15.868 500 HIS AAA N 1
ATOM 810 C CA . HIS A 1 95 ? 16.363 21.077 16.827 1.000 15.894 500 HIS AAA CA 1
ATOM 811 C C . HIS A 1 95 ? 17.003 21.310 18.208 1.000 16.531 500 HIS AAA C 1
ATOM 812 O O . HIS A 1 95 ? 17.605 22.370 18.395 1.000 19.874 500 HIS AAA O 1
ATOM 819 N N . LEU A 1 96 ? 16.902 20.318 19.087 1.000 18.465 501 LEU AAA N 1
ATOM 820 C CA . LEU A 1 96 ? 17.621 20.199 20.383 1.000 20.015 501 LEU AAA CA 1
ATOM 821 C C . LEU A 1 96 ? 18.734 19.171 20.233 1.000 23.817 501 LEU AAA C 1
ATOM 822 O O . LEU A 1 96 ? 18.522 18.174 19.548 1.000 21.133 501 LEU AAA O 1
ATOM 827 N N . SER A 1 97 ? 19.849 19.382 20.922 1.000 25.436 502 SER AAA N 1
ATOM 828 C CA . SER A 1 97 ? 21.005 18.444 20.873 1.000 26.817 502 SER AAA CA 1
ATOM 829 C C . SER A 1 97 ? 20.595 17.041 21.343 1.000 21.700 502 SER AAA C 1
ATOM 830 O O . SER A 1 97 ? 21.249 16.087 20.923 1.000 26.264 502 SER AAA O 1
ATOM 833 N N . ASP A 1 98 ? 19.510 16.901 22.117 1.000 22.443 503 ASP AAA N 1
ATOM 834 C CA . ASP A 1 98 ? 19.029 15.588 22.634 1.000 24.540 503 ASP AAA CA 1
ATOM 835 C C . ASP A 1 98 ? 18.290 14.814 21.531 1.000 20.873 503 ASP AAA C 1
ATOM 836 O O . ASP A 1 98 ? 18.014 13.619 21.729 1.000 22.117 503 ASP AAA O 1
ATOM 841 N N . MET A 1 99 ? 17.997 15.438 20.389 1.000 19.177 504 MET AAA N 1
ATOM 842 C CA . MET A 1 99 ? 17.315 14.759 19.263 1.000 17.851 504 MET AAA CA 1
ATOM 843 C C . MET A 1 99 ? 18.327 14.088 18.329 1.000 19.702 504 MET AAA C 1
ATOM 844 O O . MET A 1 99 ? 19.276 14.747 17.889 1.000 22.435 504 MET AAA O 1
ATOM 849 N N . GLU A 1 100 ? 18.096 12.824 17.998 1.000 19.531 505 GLU AAA N 1
ATOM 850 C CA . GLU A 1 100 ? 18.869 12.117 16.947 1.000 21.078 505 GLU AAA CA 1
ATOM 851 C C . GLU A 1 100 ? 18.217 12.443 15.606 1.000 20.615 505 GLU AAA C 1
ATOM 852 O O . GLU A 1 100 ? 17.064 12.130 15.450 1.000 21.989 505 GLU AAA O 1
ATOM 858 N N . VAL A 1 101 ? 18.970 12.967 14.647 1.000 18.098 506 VAL AAA N 1
ATOM 859 C CA . VAL A 1 101 ? 18.446 13.305 13.300 1.000 18.095 506 VAL AAA CA 1
ATOM 860 C C . VAL A 1 101 ? 17.907 12.039 12.622 1.000 19.041 506 VAL AAA C 1
ATOM 861 O O . VAL A 1 101 ? 18.594 11.029 12.606 1.000 21.305 506 VAL AAA O 1
ATOM 865 N N . GLY A 1 102 ? 16.691 12.109 12.085 1.000 17.477 507 GLY AAA N 1
ATOM 866 C CA . GLY A 1 102 ? 16.119 11.011 11.280 1.000 20.292 507 GLY AAA CA 1
ATOM 867 C C . GLY A 1 102 ? 15.515 9.886 12.113 1.000 21.384 507 GLY AAA C 1
ATOM 868 O O . GLY A 1 102 ? 15.111 8.886 11.525 1.000 25.435 507 GLY AAA O 1
ATOM 869 N N . LYS A 1 103 ? 15.478 10.029 13.438 1.000 21.046 508 LYS AAA N 1
ATOM 870 C CA . LYS A 1 103 ? 14.853 9.041 14.354 1.000 20.738 508 LYS AAA CA 1
ATOM 871 C C . LYS A 1 103 ? 13.404 9.466 14.603 1.000 17.386 508 LYS AAA C 1
ATOM 872 O O . LYS A 1 103 ? 13.150 10.651 14.863 1.000 16.814 508 LYS AAA O 1
ATOM 878 N N . LYS A 1 104 ? 12.467 8.532 14.535 1.000 16.813 509 LYS AAA N 1
ATOM 879 C CA . LYS A 1 104 ? 11.047 8.812 14.812 1.000 16.090 509 LYS AAA CA 1
ATOM 880 C C . LYS A 1 104 ? 10.858 8.859 16.327 1.000 15.519 509 LYS AAA C 1
ATOM 881 O O . LYS A 1 104 ? 11.217 7.889 17.019 1.000 18.145 509 LYS AAA O 1
ATOM 887 N N . TYR A 1 105 ? 10.206 9.914 16.812 1.000 13.502 510 TYR AAA N 1
ATOM 888 C CA . TYR A 1 105 ? 9.809 10.097 18.227 1.000 13.856 510 TYR AAA CA 1
ATOM 889 C C . TYR A 1 105 ? 8.296 10.140 18.312 1.000 14.289 510 TYR AAA C 1
ATOM 890 O O . TYR A 1 105 ? 7.617 10.647 17.419 1.000 14.362 510 TYR AAA O 1
ATOM 899 N N . TYR A 1 106 ? 7.781 9.664 19.428 1.000 15.422 511 TYR AAA N 1
ATOM 900 C CA . TYR A 1 106 ? 6.322 9.537 19.647 1.000 14.828 511 TYR AAA CA 1
ATOM 901 C C . TYR A 1 106 ? 5.963 10.334 20.898 1.000 15.707 511 TYR AAA C 1
ATOM 902 O O . TYR A 1 106 ? 6.656 10.249 21.914 1.000 18.652 511 TYR AAA O 1
ATOM 911 N N . SER A 1 107 ? 4.869 11.078 20.830 1.000 14.473 512 SER AAA N 1
ATOM 912 C CA . SER A 1 107 ? 4.365 11.876 21.970 1.000 14.616 512 SER AAA CA 1
ATOM 913 C C . SER A 1 107 ? 2.874 12.111 21.814 1.000 16.606 512 SER AAA C 1
ATOM 914 O O . SER A 1 107 ? 2.452 12.523 20.724 1.000 16.936 512 SER AAA O 1
ATOM 917 N N . ALA A 1 108 ? 2.151 11.987 22.924 1.000 19.131 513 ALA AAA N 1
ATOM 918 C CA . ALA A 1 108 ? 0.696 12.227 22.974 1.000 21.118 513 ALA AAA CA 1
ATOM 919 C C . ALA A 1 108 ? 0.381 13.731 22.963 1.000 20.192 513 ALA AAA C 1
ATOM 920 O O . ALA A 1 108 ? -0.803 14.033 22.842 1.000 25.556 513 ALA AAA O 1
ATOM 922 N N . ASP A 1 109 ? 1.349 14.628 23.185 1.000 22.177 514 ASP AAA N 1
ATOM 923 C CA . ASP A 1 109 ? 1.043 16.081 23.246 1.000 23.882 514 ASP AAA CA 1
ATOM 924 C C . ASP A 1 109 ? 2.057 16.933 22.485 1.000 21.287 514 ASP AAA C 1
ATOM 925 O O . ASP A 1 109 ? 1.832 18.140 22.386 1.000 25.703 514 ASP AAA O 1
ATOM 930 N N . GLY A 1 110 ? 3.103 16.345 21.922 1.000 19.463 515 GLY AAA N 1
ATOM 931 C CA . GLY A 1 110 ? 4.143 17.116 21.234 1.000 21.045 515 GLY AAA CA 1
ATOM 932 C C . GLY A 1 110 ? 4.938 17.967 22.187 1.000 20.539 515 GLY AAA C 1
ATOM 933 O O . GLY A 1 110 ? 5.728 18.744 21.702 1.000 26.853 515 GLY AAA O 1
ATOM 934 N N . LEU A 1 111 ? 4.811 17.753 23.505 1.000 15.950 516 LEU AAA N 1
ATOM 935 C CA . LEU A 1 111 ? 5.540 18.575 24.500 1.000 18.313 516 LEU AAA CA 1
ATOM 936 C C . LEU A 1 111 ? 6.499 17.653 25.244 1.000 16.635 516 LEU AAA C 1
ATOM 937 O O . LEU A 1 111 ? 7.701 17.926 25.305 1.000 20.383 516 LEU AAA O 1
ATOM 942 N N . HIS A 1 112 ? 5.953 16.585 25.798 1.000 18.608 517 HIS AAA N 1
ATOM 943 C CA . HIS A 1 112 ? 6.733 15.600 26.576 1.000 19.255 517 HIS AAA CA 1
ATOM 944 C C . HIS A 1 112 ? 7.201 14.467 25.676 1.000 17.792 517 HIS AAA C 1
ATOM 945 O O . HIS A 1 112 ? 6.400 13.801 25.008 1.000 18.585 517 HIS AAA O 1
ATOM 952 N N . PHE A 1 113 ? 8.501 14.314 25.625 1.000 17.497 518 PHE AAA N 1
ATOM 953 C CA . PHE A 1 113 ? 9.164 13.166 24.990 1.000 18.365 518 PHE AAA CA 1
ATOM 954 C C . PHE A 1 113 ? 9.949 12.500 26.127 1.000 20.251 518 PHE AAA C 1
ATOM 955 O O . PHE A 1 113 ? 10.156 13.079 27.240 1.000 21.666 518 PHE AAA O 1
ATOM 963 N N . ASP A 1 114 ? 10.412 11.304 25.905 1.000 22.846 519 ASP AAA N 1
ATOM 964 C CA . ASP A 1 114 ? 11.003 10.570 27.048 1.000 21.219 519 ASP AAA CA 1
ATOM 965 C C . ASP A 1 114 ? 12.388 11.143 27.382 1.000 19.760 519 ASP AAA C 1
ATOM 966 O O . ASP A 1 114 ? 12.766 11.042 28.578 1.000 18.632 519 ASP AAA O 1
ATOM 971 N N . GLY A 1 115 ? 13.114 11.716 26.408 1.000 18.827 520 GLY AAA N 1
ATOM 972 C CA . GLY A 1 115 ? 14.471 12.264 26.608 1.000 18.020 520 GLY AAA CA 1
ATOM 973 C C . GLY A 1 115 ? 14.568 13.777 26.435 1.000 15.662 520 GLY AAA C 1
ATOM 974 O O . GLY A 1 115 ? 15.662 14.347 26.589 1.000 17.336 520 GLY AAA O 1
ATOM 975 N N . PHE A 1 116 ? 13.482 14.468 26.171 1.000 15.379 521 PHE AAA N 1
ATOM 976 C CA . PHE A 1 116 ? 13.508 15.953 26.083 1.000 16.323 521 PHE AAA CA 1
ATOM 977 C C . PHE A 1 116 ? 12.078 16.453 26.175 1.000 16.114 521 PHE AAA C 1
ATOM 978 O O . PHE A 1 116 ? 11.147 15.658 26.082 1.000 16.732 521 PHE AAA O 1
ATOM 986 N N . LYS A 1 117 ? 11.948 17.753 26.373 1.000 16.368 522 LYS AAA N 1
ATOM 987 C CA . LYS A 1 117 ? 10.643 18.411 26.594 1.000 19.362 522 LYS AAA CA 1
ATOM 988 C C . LYS A 1 117 ? 10.651 19.620 25.683 1.000 20.581 522 LYS AAA C 1
ATOM 989 O O . LYS A 1 117 ? 11.699 20.299 25.582 1.000 25.785 522 LYS AAA O 1
ATOM 995 N N . LEU A 1 118 ? 9.557 19.847 25.003 1.000 18.690 523 LEU AAA N 1
ATOM 996 C CA . LEU A 1 118 ? 9.517 20.970 24.065 1.000 23.241 523 LEU AAA CA 1
ATOM 997 C C . LEU A 1 118 ? 8.717 22.071 24.662 1.000 24.706 523 LEU AAA C 1
ATOM 998 O O . LEU A 1 118 ? 7.746 21.799 25.380 1.000 24.205 523 LEU AAA O 1
ATOM 1003 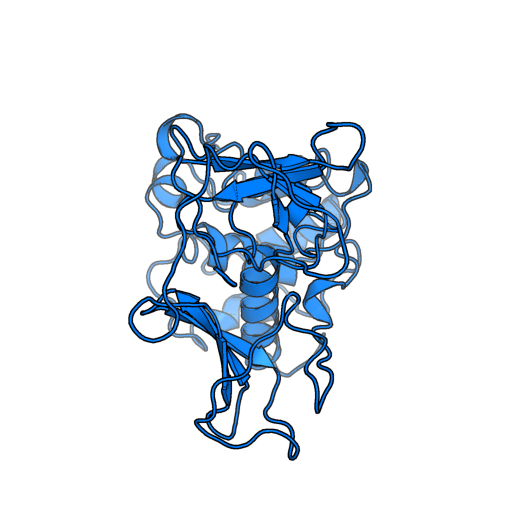N N . GLU A 1 119 ? 9.154 23.250 24.265 1.000 29.560 524 GLU AAA N 1
ATOM 1004 C CA . GLU A 1 119 ? 8.373 24.457 24.488 1.000 30.516 524 GLU AAA CA 1
ATOM 1005 C C . GLU A 1 119 ? 7.743 24.763 23.134 1.000 24.350 524 GLU AAA C 1
ATOM 1006 O O . GLU A 1 119 ? 8.499 24.729 22.081 1.000 25.343 524 GLU AAA O 1
ATOM 1012 N N . ASN A 1 120 ? 6.428 24.850 23.144 1.000 16.985 525 ASN AAA N 1
ATOM 1013 C CA . ASN A 1 120 ? 5.593 25.321 22.010 1.000 15.513 525 ASN AAA CA 1
ATOM 1014 C C . ASN A 1 120 ? 4.852 26.561 22.498 1.000 14.991 525 ASN AAA C 1
ATOM 1015 O O . ASN A 1 120 ? 3.634 26.531 22.678 1.000 14.608 525 ASN AAA O 1
ATOM 1020 N N . PRO A 1 121 ? 5.553 27.678 22.763 1.000 14.934 526 PRO AAA N 1
ATOM 1021 C CA . PRO A 1 121 ? 4.928 28.827 23.405 1.000 14.608 526 PRO AAA CA 1
ATOM 1022 C C . PRO A 1 121 ? 3.722 29.394 22.649 1.000 13.600 526 PRO AAA C 1
ATOM 1023 O O . PRO A 1 121 ? 2.770 29.798 23.294 1.000 14.575 526 PRO AAA O 1
ATOM 1027 N N . PHE A 1 122 ? 3.748 29.437 21.316 1.000 11.869 527 PHE AAA N 1
ATOM 1028 C CA . PHE A 1 122 ? 2.565 30.000 20.610 1.000 12.485 527 PHE AAA CA 1
ATOM 1029 C C . PHE A 1 122 ? 1.319 29.140 20.858 1.000 10.458 527 PHE AAA C 1
ATOM 1030 O O . PHE A 1 122 ? 0.201 29.646 20.737 1.000 11.980 527 PHE AAA O 1
ATOM 1038 N N . LEU A 1 123 ? 1.477 27.857 21.174 1.000 10.334 528 LEU AAA N 1
ATOM 1039 C CA . LEU A 1 123 ? 0.337 26.956 21.378 1.000 10.290 528 LEU AAA CA 1
ATOM 1040 C C . LEU A 1 123 ? -0.476 27.380 22.600 1.000 10.404 528 LEU AAA C 1
ATOM 1041 O O . LEU A 1 123 ? -1.701 27.148 22.655 1.000 10.701 528 LEU AAA O 1
ATOM 1046 N N . PHE A 1 124 ? 0.187 27.988 23.586 1.000 11.293 529 PHE AAA N 1
ATOM 1047 C CA . PHE A 1 124 ? -0.460 28.331 24.873 1.000 12.121 529 PHE AAA CA 1
ATOM 1048 C C . PHE A 1 124 ? -0.488 29.838 25.133 1.000 13.564 529 PHE AAA C 1
ATOM 1049 O O . PHE A 1 124 ? -0.936 30.253 26.208 1.000 14.980 529 PHE AAA O 1
ATOM 1057 N N . LYS A 1 125 ? -0.031 30.633 24.180 1.000 12.670 530 LYS AAA N 1
ATOM 1058 C CA . LYS A 1 125 ? 0.003 32.102 24.331 1.000 14.061 530 LYS AAA CA 1
ATOM 1059 C C . LYS A 1 125 ? -1.417 32.657 24.439 1.000 12.258 530 LYS AAA C 1
ATOM 1060 O O . LYS A 1 125 ? -2.299 32.296 23.674 1.000 12.026 530 LYS AAA O 1
ATOM 1066 N N . ASP A 1 126 ? -1.590 33.603 25.346 1.000 13.822 531 ASP AAA N 1
ATOM 1067 C CA . ASP A 1 126 ? -2.865 34.324 25.533 1.000 14.002 531 ASP AAA CA 1
ATOM 1068 C C . ASP A 1 126 ? -3.131 35.184 24.284 1.000 12.452 531 ASP AAA C 1
ATOM 1069 O O . ASP A 1 126 ? -2.371 36.105 23.971 1.000 14.137 531 ASP AAA O 1
ATOM 1074 N N . LEU A 1 127 ? -4.186 34.863 23.557 1.000 10.823 532 LEU AAA N 1
ATOM 1075 C CA . LEU A 1 127 ? -4.491 35.483 22.248 1.000 11.463 532 LEU AAA CA 1
ATOM 1076 C C . LEU A 1 127 ? -5.131 36.859 22.398 1.000 11.393 532 LEU AAA C 1
ATOM 1077 O O . LEU A 1 127 ? -5.409 37.472 21.371 1.000 12.423 532 LEU AAA O 1
ATOM 1082 N N . THR A 1 128 ? -5.335 37.332 23.623 1.000 11.192 533 THR AAA N 1
ATOM 1083 C CA . THR A 1 128 ? -5.853 38.702 23.820 1.000 12.627 533 THR AAA CA 1
ATOM 1084 C C . THR A 1 128 ? -4.705 39.705 23.919 1.000 13.108 533 THR AAA C 1
ATOM 1085 O O . THR A 1 128 ? -4.983 40.878 23.920 1.000 16.866 533 THR AAA O 1
ATOM 1089 N N . GLU A 1 129 ? -3.457 39.265 23.909 1.000 12.483 534 GLU AAA N 1
ATOM 1090 C CA . GLU A 1 129 ? -2.279 40.171 23.873 1.000 14.057 534 GLU AAA CA 1
ATOM 1091 C C . GLU A 1 129 ? -1.979 40.482 22.402 1.000 13.171 534 GLU AAA C 1
ATOM 1092 O O . GLU A 1 129 ? -1.826 39.551 21.593 1.000 15.892 534 GLU AAA O 1
ATOM 1098 N N . ALA A 1 130 ? -1.823 41.756 22.077 1.000 13.131 535 ALA AAA N 1
ATOM 1099 C CA . ALA A 1 130 ? -1.517 42.209 20.706 1.000 13.502 535 ALA AAA CA 1
ATOM 1100 C C . ALA A 1 130 ? -0.160 41.695 20.236 1.000 12.321 535 ALA AAA C 1
ATOM 1101 O O . ALA A 1 130 ? 0.775 41.520 21.017 1.000 13.750 535 ALA AAA O 1
ATOM 1103 N N . THR A 1 131 ? -0.030 41.539 18.932 1.000 12.355 536 THR AAA N 1
ATOM 1104 C CA . THR A 1 131 ? 1.285 41.309 18.293 1.000 11.700 536 THR AAA CA 1
ATOM 1105 C C . THR A 1 131 ? 2.102 42.598 18.273 1.000 11.675 536 THR AAA C 1
ATOM 1106 O O . THR A 1 131 ? 1.577 43.707 18.172 1.000 13.308 536 THR AAA O 1
ATOM 1110 N N . ASN A 1 132 ? 3.404 42.411 18.299 1.000 11.225 537 ASN AAA N 1
ATOM 1111 C CA . ASN A 1 132 ? 4.358 43.518 18.100 1.000 12.022 537 ASN AAA CA 1
ATOM 1112 C C . ASN A 1 132 ? 4.586 43.794 16.616 1.000 12.537 537 ASN AAA C 1
ATOM 1113 O O . ASN A 1 132 ? 5.389 44.686 16.324 1.000 16.044 537 ASN AAA O 1
ATOM 1118 N N . TYR A 1 133 ? 3.990 43.060 15.712 1.000 10.805 538 TYR AAA N 1
ATOM 1119 C CA . TYR A 1 133 ? 4.120 43.369 14.270 1.000 11.181 538 TYR AAA CA 1
ATOM 1120 C C . TYR A 1 133 ? 3.138 44.442 13.840 1.000 10.781 538 TYR AAA C 1
ATOM 1121 O O . TYR A 1 133 ? 1.956 44.431 14.240 1.000 11.930 538 TYR AAA O 1
ATOM 1130 N N . SER A 1 134 ? 3.634 45.374 13.059 1.000 11.426 539 SER AAA N 1
ATOM 1131 C CA . SER A 1 134 ? 2.788 46.395 12.429 1.000 11.465 539 SER AAA CA 1
ATOM 1132 C C . SER A 1 134 ? 2.078 45.800 11.206 1.000 10.892 539 SER AAA C 1
ATOM 1133 O O . SER A 1 134 ? 2.439 44.708 10.719 1.000 11.523 539 SER AAA O 1
ATOM 1136 N N . ALA A 1 135 ? 1.120 46.536 10.703 1.000 11.462 540 ALA AAA N 1
ATOM 1137 C CA . ALA A 1 135 ? 0.374 46.154 9.494 1.000 11.275 540 ALA AAA CA 1
ATOM 1138 C C . ALA A 1 135 ? 1.342 45.918 8.328 1.000 11.112 540 ALA AAA C 1
ATOM 1139 O O . ALA A 1 135 ? 1.236 44.913 7.591 1.000 11.941 540 ALA AAA O 1
ATOM 1141 N N . GLU A 1 136 ? 2.301 46.817 8.162 1.000 12.493 541 GLU AAA N 1
ATOM 1142 C CA . GLU A 1 136 ? 3.242 46.703 7.019 1.000 13.751 541 GLU AAA CA 1
ATOM 1143 C C . GLU A 1 136 ? 4.117 45.466 7.183 1.000 12.418 541 GLU AAA C 1
ATOM 1144 O O . GLU A 1 136 ? 4.439 44.830 6.173 1.000 14.004 541 GLU AAA O 1
ATOM 1150 N N . GLU A 1 137 ? 4.547 45.169 8.405 1.000 11.603 542 GLU AAA N 1
ATOM 1151 C CA . GLU A 1 137 ? 5.353 43.954 8.672 1.000 11.700 542 GLU AAA CA 1
ATOM 1152 C C . GLU A 1 137 ? 4.549 42.709 8.325 1.000 10.892 542 GLU AAA C 1
ATOM 1153 O O . GLU A 1 137 ? 5.102 41.826 7.637 1.000 12.197 542 GLU AAA O 1
ATOM 1159 N N . LEU A 1 138 ? 3.314 42.618 8.791 1.000 10.357 543 LEU AAA N 1
ATOM 1160 C CA . LEU A 1 138 ? 2.492 41.447 8.420 1.000 10.567 543 LEU AAA CA 1
ATOM 1161 C C . LEU A 1 138 ? 2.419 41.335 6.882 1.000 10.058 543 LEU AAA C 1
ATOM 1162 O O . LEU A 1 138 ? 2.516 40.222 6.354 1.000 11.189 543 LEU AAA O 1
ATOM 1167 N N . ASP A 1 139 ? 2.239 42.453 6.184 1.000 10.206 544 ASP AAA N 1
ATOM 1168 C CA . ASP A 1 139 ? 2.112 42.398 4.723 1.000 10.318 544 ASP AAA CA 1
ATOM 1169 C C . ASP A 1 139 ? 3.379 41.878 4.060 1.000 10.384 544 ASP AAA C 1
ATOM 1170 O O . ASP A 1 139 ? 3.265 41.318 2.956 1.000 11.457 544 ASP AAA O 1
ATOM 1175 N N . LYS A 1 140 ? 4.547 42.077 4.681 1.000 11.056 545 LYS AAA N 1
ATOM 1176 C CA . LYS A 1 140 ? 5.811 41.628 4.068 1.000 12.015 545 LYS AAA CA 1
ATOM 1177 C C . LYS A 1 140 ? 5.922 40.122 4.056 1.000 11.233 545 LYS AAA C 1
ATOM 1178 O O . LYS A 1 140 ? 6.733 39.569 3.312 1.000 12.995 545 LYS AAA O 1
ATOM 1184 N N . VAL A 1 141 ? 5.165 39.422 4.881 1.000 11.537 546 VAL AAA N 1
ATOM 1185 C CA . VAL A 1 141 ? 5.460 37.986 4.988 1.000 14.094 546 VAL AAA CA 1
ATOM 1186 C C . VAL A 1 141 ? 4.978 37.229 3.754 1.000 12.121 546 VAL AAA C 1
ATOM 1187 O O . VAL A 1 141 ? 5.478 36.126 3.520 1.000 12.861 546 VAL AAA O 1
ATOM 1191 N N . PHE A 1 142 ? 4.086 37.802 2.963 1.000 11.527 547 PHE AAA N 1
ATOM 1192 C CA . PHE A 1 142 ? 3.562 37.126 1.751 1.000 12.339 547 PHE AAA CA 1
ATOM 1193 C C . PHE A 1 142 ? 4.734 36.862 0.810 1.000 13.550 547 PHE AAA C 1
ATOM 1194 O O . PHE A 1 142 ? 4.915 35.734 0.331 1.000 15.615 547 PHE AAA O 1
ATOM 1202 N N A SER A 1 143 ? 5.568 37.867 0.579 0.500 13.441 548 SER AAA N 1
ATOM 1203 N N B SER A 1 143 ? 5.568 37.872 0.584 0.500 13.440 548 SER AAA N 1
ATOM 1204 C CA A SER A 1 143 ? 6.747 37.697 -0.303 0.500 15.789 548 SER AAA CA 1
ATOM 1205 C CA B SER A 1 143 ? 6.758 37.712 -0.286 0.500 15.844 548 SER AAA CA 1
ATOM 1206 C C A SER A 1 143 ? 7.766 36.759 0.355 0.500 14.979 548 SER AAA C 1
ATOM 1207 C C B SER A 1 143 ? 7.758 36.751 0.361 0.500 15.004 548 SER AAA C 1
ATOM 1208 O O A SER A 1 143 ? 8.291 35.856 -0.331 0.500 16.805 548 SER AAA O 1
ATOM 1209 O O B SER A 1 143 ? 8.275 35.848 -0.332 0.500 16.884 548 SER AAA O 1
ATOM 1214 N N . LEU A 1 144 ? 7.976 36.892 1.666 1.000 14.618 549 LEU AAA N 1
ATOM 1215 C CA . LEU A 1 144 ? 9.015 36.101 2.358 1.000 15.488 549 LEU AAA CA 1
ATOM 1216 C C . LEU A 1 144 ? 8.660 34.608 2.423 1.000 15.176 549 LEU AAA C 1
ATOM 1217 O O . LEU A 1 144 ? 9.603 33.821 2.470 1.000 18.407 549 LEU AAA O 1
ATOM 1222 N N . LEU A 1 145 ? 7.386 34.236 2.378 1.000 14.327 550 LEU AAA N 1
ATOM 1223 C CA . LEU A 1 145 ? 6.940 32.826 2.383 1.000 14.289 550 LEU AAA CA 1
ATOM 1224 C C . LEU A 1 145 ? 6.431 32.404 0.994 1.000 13.292 550 LEU AAA C 1
ATOM 1225 O O . LEU A 1 145 ? 5.884 31.289 0.903 1.000 16.905 550 LEU AAA O 1
ATOM 1230 N N . ASN A 1 146 ? 6.638 33.205 -0.058 1.000 15.298 551 ASN AAA N 1
ATOM 1231 C CA . ASN A 1 146 ? 6.204 32.863 -1.441 1.000 15.141 551 ASN AAA CA 1
ATOM 1232 C C . ASN A 1 146 ? 4.719 32.502 -1.428 1.000 14.279 551 ASN AAA C 1
ATOM 1233 O O . ASN A 1 146 ? 4.350 31.467 -1.982 1.000 15.728 551 ASN AAA O 1
ATOM 1238 N N . ILE A 1 147 ? 3.902 33.383 -0.870 1.000 12.636 552 ILE AAA N 1
ATOM 1239 C CA . ILE A 1 147 ? 2.432 33.223 -0.879 1.000 12.028 552 ILE AAA CA 1
ATOM 1240 C C . ILE A 1 147 ? 1.895 34.040 -2.041 1.000 12.201 552 ILE AAA C 1
ATOM 1241 O O . ILE A 1 147 ? 1.863 35.262 -1.969 1.000 13.065 552 ILE AAA O 1
ATOM 1246 N N . ASN A 1 148 ? 1.412 33.343 -3.054 1.000 11.459 553 ASN AAA N 1
ATOM 1247 C CA . ASN A 1 148 ? 0.883 33.949 -4.288 1.000 11.779 553 ASN AAA CA 1
ATOM 1248 C C . ASN A 1 148 ? -0.636 33.829 -4.385 1.000 11.406 553 ASN AAA C 1
ATOM 1249 O O . ASN A 1 148 ? -1.211 32.803 -3.997 1.000 12.035 553 ASN AAA O 1
ATOM 1254 N N . ASN A 1 149 ? -1.267 34.867 -4.931 1.000 12.496 554 ASN AAA N 1
ATOM 1255 C CA . ASN A 1 149 ? -2.719 34.881 -5.252 1.000 13.616 554 ASN AAA CA 1
ATOM 1256 C C . ASN A 1 149 ? -3.580 34.749 -3.997 1.000 12.256 554 ASN AAA C 1
ATOM 1257 O O . ASN A 1 149 ? -4.686 34.227 -4.085 1.000 13.356 554 ASN AAA O 1
ATOM 1262 N N . SER A 1 150 ? -3.120 35.250 -2.863 1.000 12.242 555 SER AAA N 1
ATOM 1263 C CA . SER A 1 150 ? -3.910 35.229 -1.609 1.000 11.299 555 SER AAA CA 1
ATOM 1264 C C . SER A 1 150 ? -4.881 36.410 -1.534 1.000 11.034 555 SER AAA C 1
ATOM 1265 O O . SER A 1 150 ? -4.457 37.551 -1.725 1.000 12.910 555 SER AAA O 1
ATOM 1268 N N . LEU A 1 151 ? -6.127 36.151 -1.112 1.000 11.999 556 LEU AAA N 1
ATOM 1269 C CA . LEU A 1 151 ? -7.099 37.221 -0.753 1.000 12.043 556 LEU AAA CA 1
ATOM 1270 C C . LEU A 1 151 ? -6.635 38.027 0.445 1.000 11.120 556 LEU AAA C 1
ATOM 1271 O O . LEU A 1 151 ? -7.190 39.091 0.674 1.000 12.441 556 LEU AAA O 1
ATOM 1276 N N . LEU A 1 152 ? -5.669 37.527 1.206 1.000 11.054 557 LEU AAA N 1
ATOM 1277 C CA . LEU A 1 152 ? -5.229 38.174 2.465 1.000 11.148 557 LEU AAA CA 1
ATOM 1278 C C . LEU A 1 152 ? -4.047 39.105 2.204 1.000 9.826 557 LEU AAA C 1
ATOM 1279 O O . LEU A 1 152 ? -3.636 39.816 3.117 1.000 10.519 557 LEU AAA O 1
ATOM 1284 N N . GLU A 1 153 ? -3.493 39.084 1.004 1.000 10.862 558 GLU AAA N 1
ATOM 1285 C CA . GLU A 1 153 ? -2.366 39.965 0.690 1.000 10.373 558 GLU AAA CA 1
ATOM 1286 C C . GLU A 1 153 ? -2.765 41.422 0.934 1.000 10.093 558 GLU AAA C 1
ATOM 1287 O O . GLU A 1 153 ? -3.894 41.839 0.569 1.000 11.371 558 GLU AAA O 1
ATOM 1293 N N . ASN A 1 154 ? -1.874 42.210 1.508 1.000 9.942 559 ASN AAA N 1
ATOM 1294 C CA . ASN A 1 154 ? -2.117 43.656 1.741 1.000 10.404 559 ASN AAA CA 1
ATOM 1295 C C . ASN A 1 154 ? -3.294 43.890 2.689 1.000 9.912 559 ASN AAA C 1
ATOM 1296 O O . ASN A 1 154 ? -3.863 44.979 2.660 1.000 12.408 559 ASN AAA O 1
ATOM 1301 N N . LYS A 1 155 ? -3.619 42.931 3.536 1.000 9.574 560 LYS AAA N 1
ATOM 1302 C CA . LYS A 1 155 ? -4.691 43.089 4.537 1.000 9.755 560 LYS AAA CA 1
ATOM 1303 C C . LYS A 1 155 ? -4.152 43.271 5.946 1.000 9.589 560 LYS AAA C 1
ATOM 1304 O O . LYS A 1 155 ? -4.927 43.268 6.893 1.000 10.292 560 LYS AAA O 1
ATOM 1310 N N . GLY A 1 156 ? -2.853 43.488 6.095 1.000 10.656 561 GLY AAA N 1
ATOM 1311 C CA . GLY A 1 156 ? -2.266 43.749 7.418 1.000 10.674 561 GLY AAA CA 1
ATOM 1312 C C . GLY A 1 156 ? -3.016 44.829 8.181 1.000 10.589 561 GLY AAA C 1
ATOM 1313 O O . GLY A 1 156 ? -3.262 44.673 9.374 1.000 11.431 561 GLY AAA O 1
ATOM 1314 N N . ALA A 1 157 ? -3.412 45.912 7.512 1.000 10.761 562 ALA AAA N 1
ATOM 1315 C CA . ALA A 1 157 ? -4.141 47.004 8.177 1.000 12.368 562 ALA AAA CA 1
ATOM 1316 C C . ALA A 1 157 ? -5.479 46.506 8.711 1.000 11.652 562 ALA AAA C 1
ATOM 1317 O O . ALA A 1 157 ? -5.895 46.937 9.793 1.000 12.599 562 ALA AAA O 1
ATOM 1319 N N . THR A 1 158 ? -6.146 45.612 7.988 1.000 10.791 563 THR AAA N 1
ATOM 1320 C CA . THR A 1 158 ? -7.432 45.068 8.465 1.000 10.494 563 THR AAA CA 1
ATOM 1321 C C . THR A 1 158 ? -7.204 44.137 9.658 1.000 9.879 563 THR AAA C 1
ATOM 1322 O O . THR A 1 158 ? -7.963 44.176 10.623 1.000 10.963 563 THR AAA O 1
ATOM 1326 N N . PHE A 1 159 ? -6.183 43.286 9.582 1.000 9.701 564 PHE AAA N 1
ATOM 1327 C CA . PHE A 1 159 ? -5.858 42.434 10.752 1.000 9.924 564 PHE AAA CA 1
ATOM 1328 C C . PHE A 1 159 ? -5.571 43.296 11.978 1.000 10.121 564 PHE AAA C 1
ATOM 1329 O O . PHE A 1 159 ? -5.996 42.946 13.084 1.000 10.091 564 PHE AAA O 1
ATOM 1337 N N . LYS A 1 160 ? -4.819 44.384 11.795 1.000 9.905 565 LYS AAA N 1
ATOM 1338 C CA . LYS A 1 160 ? -4.474 45.242 12.959 1.000 10.691 565 LYS AAA CA 1
ATOM 1339 C C . LYS A 1 160 ? -5.709 46.004 13.444 1.000 11.039 565 LYS AAA C 1
ATOM 1340 O O . LYS A 1 160 ? -5.802 46.232 14.656 1.000 12.697 565 LYS AAA O 1
ATOM 1346 N N . GLU A 1 161 ? -6.615 46.381 12.543 1.000 11.214 566 GLU AAA N 1
ATOM 1347 C CA . GLU A 1 161 ? -7.913 46.987 12.950 1.000 12.693 566 GLU AAA CA 1
ATOM 1348 C C . GLU A 1 161 ? -8.729 45.974 13.766 1.000 12.045 566 GLU AAA C 1
ATOM 1349 O O . GLU A 1 161 ? -9.337 46.337 14.799 1.000 13.395 566 GLU AAA O 1
ATOM 1355 N N . ALA A 1 162 ? -8.780 44.722 13.319 1.000 11.160 567 ALA AAA N 1
ATOM 1356 C CA . ALA A 1 162 ? -9.501 43.677 14.060 1.000 10.793 567 ALA AAA CA 1
ATOM 1357 C C . ALA A 1 162 ? -8.909 43.549 15.457 1.000 11.101 567 ALA AAA C 1
ATOM 1358 O O . ALA A 1 162 ? -9.652 43.413 16.443 1.000 11.688 567 ALA AAA O 1
ATOM 1360 N N . GLU A 1 163 ? -7.583 43.541 15.529 1.000 10.982 568 GLU AAA N 1
ATOM 1361 C CA . GLU A 1 163 ? -6.887 43.436 16.829 1.000 12.088 568 GLU AAA CA 1
ATOM 1362 C C . GLU A 1 163 ? -7.225 44.629 17.716 1.000 12.802 568 GLU AAA C 1
ATOM 1363 O O . GLU A 1 163 ? -7.481 44.425 18.928 1.000 14.575 568 GLU AAA O 1
ATOM 1369 N N . GLU A 1 164 ? -7.243 45.831 17.135 1.000 13.949 569 GLU AAA N 1
ATOM 1370 C CA . GLU A 1 164 ? -7.497 47.063 17.916 1.000 17.291 569 GLU AAA CA 1
ATOM 1371 C C . GLU A 1 164 ? -8.912 47.026 18.496 1.000 17.494 569 GLU AAA C 1
ATOM 1372 O O . GLU A 1 164 ? -9.088 47.404 19.672 1.000 22.908 569 GLU AAA O 1
ATOM 1378 N N . HIS A 1 165 ? -9.884 46.621 17.683 1.000 16.854 570 HIS AAA N 1
ATOM 1379 C CA . HIS A 1 165 ? -11.326 46.709 18.020 1.000 19.995 570 HIS AAA CA 1
ATOM 1380 C C . HIS A 1 165 ? -11.702 45.545 18.934 1.000 16.631 570 HIS AAA C 1
ATOM 1381 O O . HIS A 1 165 ? -12.494 45.747 19.866 1.000 21.104 570 HIS AAA O 1
ATOM 1388 N N . TYR A 1 166 ? -11.244 44.339 18.620 1.000 13.067 571 TYR AAA N 1
ATOM 1389 C CA . TYR A 1 166 ? -11.711 43.117 19.314 1.000 12.486 571 TYR AAA CA 1
ATOM 1390 C C . TYR A 1 166 ? -10.710 42.580 20.338 1.000 12.676 571 TYR AAA C 1
ATOM 1391 O O . TYR A 1 166 ? -11.056 41.630 21.042 1.000 14.356 571 TYR AAA O 1
ATOM 1400 N N . HIS A 1 167 ? -9.491 43.104 20.381 1.000 12.878 572 HIS AAA N 1
ATOM 1401 C CA . HIS A 1 167 ? -8.442 42.699 21.349 1.000 13.331 572 HIS AAA CA 1
ATOM 1402 C C . HIS A 1 167 ? -8.093 41.230 21.144 1.000 12.490 572 HIS AAA C 1
ATOM 1403 O O . HIS A 1 167 ? -8.034 40.449 22.097 1.000 13.780 572 HIS AAA O 1
ATOM 1410 N N A ILE A 1 168 ? -7.804 40.892 19.894 0.500 11.456 573 ILE AAA N 1
ATOM 1411 N N B ILE A 1 168 ? -7.820 40.893 19.885 0.500 11.641 573 ILE AAA N 1
ATOM 1412 C CA A ILE A 1 168 ? -7.338 39.532 19.513 0.500 10.872 573 ILE AAA CA 1
ATOM 1413 C CA B ILE A 1 168 ? -7.348 39.543 19.466 0.500 11.556 573 ILE AAA CA 1
ATOM 1414 C C A ILE A 1 168 ? -6.083 39.681 18.649 0.500 10.830 573 ILE AAA C 1
ATOM 1415 C C B ILE A 1 168 ? -6.062 39.712 18.656 0.500 10.957 573 ILE AAA C 1
ATOM 1416 O O A ILE A 1 168 ? -6.115 40.476 17.696 0.500 10.873 573 ILE AAA O 1
ATOM 1417 O O B ILE A 1 168 ? -6.062 40.519 17.711 0.500 11.216 573 ILE AAA O 1
ATOM 1426 N N . ASN A 1 169 ? -5.028 38.959 19.030 1.000 10.257 574 ASN AAA N 1
ATOM 1427 C CA . ASN A 1 169 ? -3.705 39.013 18.419 1.000 9.771 574 ASN AAA CA 1
ATOM 1428 C C . ASN A 1 169 ? -3.784 38.909 16.898 1.000 8.529 574 ASN AAA C 1
ATOM 1429 O O . ASN A 1 169 ? -4.249 37.861 16.367 1.000 9.291 574 ASN AAA O 1
ATOM 1434 N N . ALA A 1 170 ? -3.242 39.888 16.190 1.000 8.950 575 ALA AAA N 1
ATOM 1435 C CA . ALA A 1 170 ? -3.296 39.918 14.713 1.000 8.644 575 ALA AAA CA 1
ATOM 1436 C C . ALA A 1 170 ? -2.367 38.876 14.073 1.000 8.299 575 ALA AAA C 1
ATOM 1437 O O . ALA A 1 170 ? -2.649 38.474 12.939 1.000 9.077 575 ALA AAA O 1
ATOM 1439 N N . LEU A 1 171 ? -1.255 38.553 14.717 1.000 9.026 576 LEU AAA N 1
ATOM 1440 C CA . LEU A 1 171 ? -0.374 37.470 14.175 1.000 8.693 576 LEU AAA CA 1
ATOM 1441 C C . LEU A 1 171 ? -1.163 36.159 14.185 1.000 8.702 576 LEU AAA C 1
ATOM 1442 O O . LEU A 1 171 ? -1.113 35.391 13.212 1.000 8.870 576 LEU AAA O 1
ATOM 1447 N N . TYR A 1 172 ? -1.864 35.894 15.298 1.000 8.304 577 TYR AAA N 1
ATO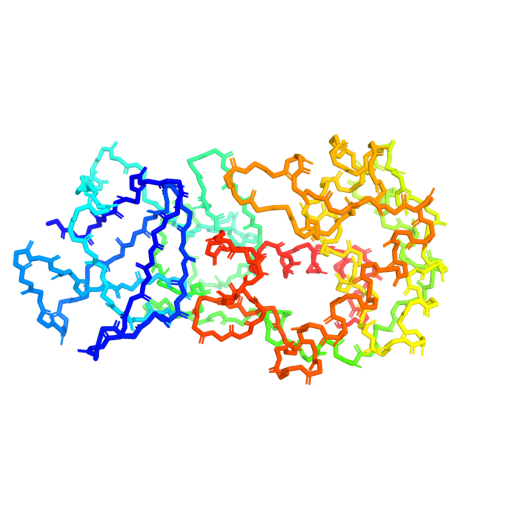M 1448 C CA . TYR A 1 172 ? -2.732 34.700 15.395 1.000 8.356 577 TYR AAA CA 1
ATOM 1449 C C . TYR A 1 172 ? -3.818 34.784 14.318 1.000 7.615 577 TYR AAA C 1
ATOM 1450 O O . TYR A 1 172 ? -4.067 33.789 13.637 1.000 8.176 577 TYR AAA O 1
ATOM 1459 N N . LEU A 1 173 ? -4.444 35.932 14.106 1.000 8.131 578 LEU AAA N 1
ATOM 1460 C CA . LEU A 1 173 ? -5.524 35.983 13.115 1.000 7.767 578 LEU AAA CA 1
ATOM 1461 C C . LEU A 1 173 ? -4.972 35.677 11.739 1.000 8.228 578 LEU AAA C 1
ATOM 1462 O O . LEU A 1 173 ? -5.621 34.938 10.956 1.000 8.547 578 LEU AAA O 1
ATOM 1467 N N . LEU A 1 174 ? -3.802 36.217 11.415 1.000 8.045 579 LEU AAA N 1
ATOM 1468 C CA . LEU A 1 174 ? -3.190 35.925 10.098 1.000 8.334 579 LEU AAA CA 1
ATOM 1469 C C . LEU A 1 174 ? -2.832 34.434 10.008 1.000 7.927 579 LEU AAA C 1
ATOM 1470 O O . LEU A 1 174 ? -3.088 33.815 8.985 1.000 8.135 579 LEU AAA O 1
ATOM 1475 N N . ALA A 1 175 ? -2.265 33.880 11.078 1.000 7.425 580 ALA AAA N 1
ATOM 1476 C CA . ALA A 1 175 ? -1.838 32.473 11.050 1.000 7.735 580 ALA AAA CA 1
ATOM 1477 C C . ALA A 1 175 ? -3.044 31.514 10.957 1.000 6.807 580 ALA AAA C 1
ATOM 1478 O O . ALA A 1 175 ? -2.984 30.488 10.252 1.000 7.497 580 ALA AAA O 1
ATOM 1480 N N . HIS A 1 176 ? -4.103 31.826 11.695 1.000 7.149 581 HIS AAA N 1
ATOM 1481 C CA . HIS A 1 176 ? -5.320 31.001 11.673 1.000 7.155 581 HIS AAA CA 1
ATOM 1482 C C . HIS A 1 176 ? -5.916 31.019 10.260 1.000 7.406 581 HIS AAA C 1
ATOM 1483 O O . HIS A 1 176 ? -6.205 29.946 9.687 1.000 7.894 581 HIS AAA O 1
ATOM 1490 N N . SER A 1 177 ? -6.110 32.207 9.712 1.000 7.458 582 SER AAA N 1
ATOM 1491 C CA . SER A 1 177 ? -6.652 32.287 8.343 1.000 7.853 582 SER AAA CA 1
ATOM 1492 C C . SER A 1 177 ? -5.704 31.641 7.324 1.000 7.966 582 SER AAA C 1
ATOM 1493 O O . SER A 1 177 ? -6.168 30.973 6.399 1.000 8.466 582 SER AAA O 1
ATOM 1496 N N . ALA A 1 178 ? -4.400 31.807 7.503 1.000 8.204 583 ALA AAA N 1
ATOM 1497 C CA . ALA A 1 178 ? -3.417 31.173 6.611 1.000 8.371 583 ALA AAA CA 1
ATOM 1498 C C . ALA A 1 178 ? -3.618 29.668 6.617 1.000 8.013 583 ALA AAA C 1
ATOM 1499 O O . ALA A 1 178 ? -3.658 29.013 5.562 1.000 9.194 583 ALA AAA O 1
ATOM 1501 N N . LEU A 1 179 ? -3.650 29.118 7.807 1.000 8.168 584 LEU AAA N 1
ATOM 1502 C CA . LEU A 1 179 ? -3.701 27.652 7.945 1.000 8.545 584 LEU AAA CA 1
ATOM 1503 C C . LEU A 1 179 ? -5.047 27.133 7.448 1.000 8.488 584 LEU AAA C 1
ATOM 1504 O O . LEU A 1 179 ? -5.088 26.200 6.649 1.000 10.576 584 LEU AAA O 1
ATOM 1509 N N . GLN A 1 180 ? -6.128 27.658 7.985 1.000 8.298 585 GLN AAA N 1
ATOM 1510 C CA . GLN A 1 180 ? -7.424 27.004 7.810 1.000 9.286 585 GLN AAA CA 1
ATOM 1511 C C . GLN A 1 180 ? -7.985 27.212 6.400 1.000 8.229 585 GLN AAA C 1
ATOM 1512 O O . GLN A 1 180 ? -8.726 26.341 5.944 1.000 10.678 585 GLN AAA O 1
ATOM 1518 N N . SER A 1 181 ? -7.623 28.290 5.732 1.000 7.507 586 SER AAA N 1
ATOM 1519 C CA . SER A 1 181 ? -8.155 28.606 4.386 1.000 7.634 586 SER AAA CA 1
ATOM 1520 C C . SER A 1 181 ? -7.047 28.603 3.326 1.000 7.515 586 SER AAA C 1
ATOM 1521 O O . SER A 1 181 ? -7.300 29.093 2.236 1.000 8.201 586 SER AAA O 1
ATOM 1524 N N . ASN A 1 182 ? -5.880 28.037 3.627 1.000 7.324 587 ASN AAA N 1
ATOM 1525 C CA . ASN A 1 182 ? -4.780 28.025 2.649 1.000 8.091 587 ASN AAA CA 1
ATOM 1526 C C . ASN A 1 182 ? -4.517 29.457 2.167 1.000 8.336 587 ASN AAA C 1
ATOM 1527 O O . ASN A 1 182 ? -4.562 29.772 0.972 1.000 8.766 587 ASN AAA O 1
ATOM 1532 N N . TRP A 1 183 ? -4.247 30.321 3.127 1.000 8.143 588 TRP AAA N 1
ATOM 1533 C CA . TRP A 1 183 ? -3.925 31.733 2.846 1.000 8.577 588 TRP AAA CA 1
ATOM 1534 C C . TRP A 1 183 ? -5.061 32.351 2.021 1.000 8.301 588 TRP AAA C 1
ATOM 1535 O O . TRP A 1 183 ? -4.806 33.123 1.080 1.000 9.885 588 TRP AAA O 1
ATOM 1546 N N . GLY A 1 184 ? -6.302 32.070 2.377 1.000 8.296 589 GLY AAA N 1
ATOM 1547 C CA . GLY A 1 184 ? -7.395 32.707 1.644 1.000 8.810 589 GLY AAA CA 1
ATOM 1548 C C . GLY A 1 184 ? -7.472 32.283 0.195 1.000 9.237 589 GLY AAA C 1
ATOM 1549 O O . GLY A 1 184 ? -7.824 33.126 -0.655 1.000 12.623 589 GLY AAA O 1
ATOM 1550 N N . ARG A 1 185 ? -7.151 31.019 -0.057 1.000 8.508 590 ARG AAA N 1
ATOM 1551 C CA . ARG A 1 185 ? -7.179 30.447 -1.424 1.000 9.065 590 ARG AAA CA 1
ATOM 1552 C C . ARG A 1 185 ? -8.090 29.223 -1.493 1.000 9.335 590 ARG AAA C 1
ATOM 1553 O O . ARG A 1 185 ? -8.200 28.629 -2.581 1.000 10.021 590 ARG AAA O 1
ATOM 1561 N N . SER A 1 186 ? -8.710 28.818 -0.399 1.000 8.435 591 SER AAA N 1
ATOM 1562 C CA . SER A 1 186 ? -9.674 27.707 -0.449 1.000 8.417 591 SER AAA CA 1
ATOM 1563 C C . SER A 1 186 ? -10.957 28.148 -1.161 1.000 8.572 591 SER AAA C 1
ATOM 1564 O O . SER A 1 186 ? -11.226 29.345 -1.323 1.000 8.991 591 SER AAA O 1
ATOM 1567 N N . LYS A 1 187 ? -11.775 27.182 -1.536 1.000 9.539 592 LYS AAA N 1
ATOM 1568 C CA . LYS A 1 187 ? -13.069 27.504 -2.170 1.000 9.683 592 LYS AAA CA 1
ATOM 1569 C C . LYS A 1 187 ? -13.982 28.228 -1.176 1.000 9.630 592 LYS AAA C 1
ATOM 1570 O O . LYS A 1 187 ? -14.724 29.137 -1.591 1.000 9.784 592 LYS AAA O 1
ATOM 1576 N N . ILE A 1 188 ? -13.970 27.829 0.095 1.000 9.475 593 ILE AAA N 1
ATOM 1577 C CA . ILE A 1 188 ? -14.748 28.550 1.133 1.000 9.444 593 ILE AAA CA 1
ATOM 1578 C C . ILE A 1 188 ? -14.243 29.992 1.233 1.000 8.834 593 ILE AAA C 1
ATOM 1579 O O . ILE A 1 188 ? -15.065 30.929 1.310 1.000 9.192 593 ILE AAA O 1
ATOM 1584 N N . ALA A 1 189 ? -12.928 30.213 1.204 1.000 8.260 594 ALA AAA N 1
ATOM 1585 C CA . ALA A 1 189 ? -12.391 31.582 1.246 1.000 8.823 594 ALA AAA CA 1
ATOM 1586 C C . ALA A 1 189 ? -12.913 32.393 0.062 1.000 8.654 594 ALA AAA C 1
ATOM 1587 O O . ALA A 1 189 ? -13.333 33.538 0.246 1.000 9.627 594 ALA AAA O 1
ATOM 1589 N N . LYS A 1 190 ? -12.717 31.870 -1.134 1.000 8.924 595 LYS AAA N 1
ATOM 1590 C CA . LYS A 1 190 ? -12.994 32.666 -2.339 1.000 9.970 595 LYS AAA CA 1
ATOM 1591 C C . LYS A 1 190 ? -14.494 32.883 -2.532 1.000 9.417 595 LYS AAA C 1
ATOM 1592 O O . LYS A 1 190 ? -14.943 33.977 -2.879 1.000 11.344 595 LYS AAA O 1
ATOM 1598 N N . ASP A 1 191 ? -15.295 31.857 -2.319 1.000 9.144 596 ASP AAA N 1
ATOM 1599 C CA . ASP A 1 191 ? -16.754 31.964 -2.540 1.000 9.506 596 ASP AAA CA 1
ATOM 1600 C C . ASP A 1 191 ? -17.416 32.754 -1.406 1.000 9.498 596 ASP AAA C 1
ATOM 1601 O O . ASP A 1 191 ? -18.319 33.516 -1.698 1.000 11.485 596 ASP AAA O 1
ATOM 1606 N N . LYS A 1 192 ? -16.971 32.573 -0.165 1.000 9.272 597 LYS AAA N 1
ATOM 1607 C CA . LYS A 1 192 ? -17.744 33.033 1.015 1.000 9.235 597 LYS AAA CA 1
ATOM 1608 C C . LYS A 1 192 ? -16.984 34.053 1.862 1.000 9.282 597 LYS AAA C 1
ATOM 1609 O O . LYS A 1 192 ? -17.552 34.512 2.873 1.000 9.830 597 LYS AAA O 1
ATOM 1615 N N . ASN A 1 193 ? -15.752 34.439 1.492 1.000 8.914 598 ASN AAA N 1
ATOM 1616 C CA . ASN A 1 193 ? -14.957 35.414 2.290 1.000 9.437 598 ASN AAA CA 1
ATOM 1617 C C . ASN A 1 193 ? -14.821 34.908 3.723 1.000 8.769 598 ASN AAA C 1
ATOM 1618 O O . ASN A 1 193 ? -14.719 35.710 4.642 1.000 8.748 598 ASN AAA O 1
ATOM 1623 N N . ASN A 1 194 ? -14.741 33.596 3.863 1.000 8.418 599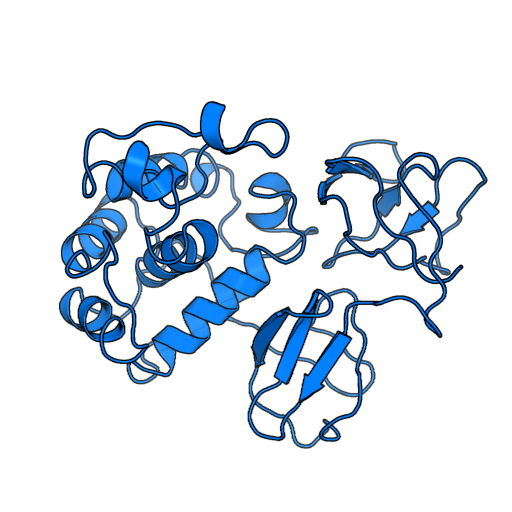 ASN AAA N 1
ATOM 1624 C CA . ASN A 1 194 ? -14.675 32.926 5.177 1.000 8.538 599 ASN AAA CA 1
ATOM 1625 C C . ASN A 1 194 ? -13.302 32.291 5.265 1.000 7.442 599 ASN AAA C 1
ATOM 1626 O O . ASN A 1 194 ? -13.053 31.288 4.566 1.000 7.928 599 ASN AAA O 1
ATOM 1631 N N . PHE A 1 195 ? -12.413 32.884 6.041 1.000 7.458 600 PHE AAA N 1
ATOM 1632 C CA . PHE A 1 195 ? -10.986 32.495 6.063 1.000 7.735 600 PHE AAA CA 1
ATOM 1633 C C . PHE A 1 195 ? -10.644 31.657 7.281 1.000 7.595 600 PHE AAA C 1
ATOM 1634 O O . PHE A 1 195 ? -9.476 31.256 7.408 1.000 8.466 600 PHE AAA O 1
ATOM 1642 N N . PHE A 1 196 ? -11.620 31.415 8.151 1.000 7.266 601 PHE AAA N 1
ATOM 1643 C CA . PHE A 1 196 ? -11.369 30.859 9.489 1.000 7.996 601 PHE AAA CA 1
ATOM 1644 C C . PHE A 1 196 ? -12.202 29.607 9.731 1.000 8.185 601 PHE AAA C 1
ATOM 1645 O O . PHE A 1 196 ? -12.337 29.190 10.879 1.000 8.982 601 PHE AAA O 1
ATOM 1653 N N . GLY A 1 197 ? -12.795 29.014 8.694 1.000 8.302 602 GLY AAA N 1
ATOM 1654 C CA . GLY A 1 197 ? -13.638 27.817 8.908 1.000 9.404 602 GLY AAA CA 1
ATOM 1655 C C . GLY A 1 197 ? -14.828 28.110 9.803 1.000 9.902 602 GLY AAA C 1
ATOM 1656 O O . GLY A 1 197 ? -15.290 27.196 10.507 1.000 10.836 602 GLY AAA O 1
ATOM 1657 N N . ILE A 1 198 ? -15.359 29.326 9.759 1.000 9.744 603 ILE AAA N 1
ATOM 1658 C CA . ILE A 1 198 ? -16.538 29.688 10.600 1.000 10.471 603 ILE AAA CA 1
ATOM 1659 C C . ILE A 1 198 ? -17.718 28.840 10.155 1.000 10.501 603 ILE AAA C 1
ATOM 1660 O O . ILE A 1 198 ? -18.106 28.923 8.994 1.000 10.048 603 ILE AAA O 1
ATOM 1665 N N . THR A 1 199 ? -18.299 28.088 11.099 1.000 10.791 604 THR AAA N 1
ATOM 1666 C CA . THR A 1 199 ? -19.386 27.088 10.923 1.000 11.114 604 THR AAA CA 1
ATOM 1667 C C . THR A 1 199 ? -19.113 26.129 9.759 1.000 10.295 604 THR AAA C 1
ATOM 1668 O O . THR A 1 199 ? -20.061 25.575 9.186 1.000 11.449 604 THR AAA O 1
ATOM 1672 N N . ALA A 1 200 ? -17.850 25.841 9.474 1.000 10.682 605 ALA AAA N 1
ATOM 1673 C CA . ALA A 1 200 ? -17.484 24.873 8.407 1.000 11.166 605 ALA AAA CA 1
ATOM 1674 C C . ALA A 1 200 ? -17.464 23.468 8.995 1.000 11.460 605 ALA AAA C 1
ATOM 1675 O O . ALA A 1 200 ? -16.378 22.885 9.198 1.000 13.510 605 ALA AAA O 1
ATOM 1677 N N . TYR A 1 201 ? -18.639 22.942 9.314 1.000 11.073 606 TYR AAA N 1
ATOM 1678 C CA . TYR A 1 201 ? -18.746 21.681 10.066 1.000 12.620 606 TYR AAA CA 1
ATOM 1679 C C . TYR A 1 201 ? -18.252 20.519 9.210 1.000 11.947 606 TYR AAA C 1
ATOM 1680 O O . TYR A 1 201 ? -18.467 20.495 7.972 1.000 13.161 606 TYR AAA O 1
ATOM 1689 N N . ASP A 1 202 ? -17.723 19.500 9.862 1.000 13.444 607 ASP AAA N 1
ATOM 1690 C CA . ASP A 1 202 ? -17.087 18.350 9.153 1.000 14.341 607 ASP AAA CA 1
ATOM 1691 C C . ASP A 1 202 ? -18.050 17.678 8.180 1.000 13.505 607 ASP AAA C 1
ATOM 1692 O O . ASP A 1 202 ? -17.613 17.159 7.140 1.000 14.940 607 ASP AAA O 1
ATOM 1697 N N . THR A 1 203 ? -19.323 17.575 8.548 1.000 13.536 608 THR AAA N 1
ATOM 1698 C CA . THR A 1 203 ? -20.269 16.803 7.723 1.000 14.442 608 THR AAA CA 1
ATOM 1699 C C . THR A 1 203 ? -20.469 17.471 6.357 1.000 12.056 608 THR AAA C 1
ATOM 1700 O O . THR A 1 203 ? -20.616 16.735 5.385 1.000 11.795 608 THR AAA O 1
ATOM 1704 N N . THR A 1 204 ? -20.559 18.788 6.300 1.000 12.214 609 THR AAA N 1
ATOM 1705 C CA . THR A 1 204 ? -20.802 19.537 5.037 1.000 11.614 609 THR AAA CA 1
ATOM 1706 C C . THR A 1 204 ? -20.060 20.858 5.150 1.000 11.126 609 THR AAA C 1
ATOM 1707 O O . THR A 1 204 ? -20.653 21.925 5.374 1.000 10.810 609 THR AAA O 1
ATOM 1711 N N . PRO A 1 205 ? -18.711 20.859 5.082 1.000 10.813 610 PRO AAA N 1
ATOM 1712 C CA . PRO A 1 205 ? -17.967 22.060 5.445 1.000 10.935 610 PRO AAA CA 1
ATOM 1713 C C . PRO A 1 205 ? -18.302 23.252 4.536 1.000 10.170 610 PRO AAA C 1
ATOM 1714 O O . PRO A 1 205 ? -18.452 24.382 5.005 1.000 11.272 610 PRO AAA O 1
ATOM 1718 N N . TYR A 1 206 ? -18.327 23.043 3.222 1.000 10.406 611 TYR AAA N 1
ATOM 1719 C CA . TYR A 1 206 ? -18.561 24.155 2.267 1.000 11.261 611 TYR AAA CA 1
ATOM 1720 C C . TYR A 1 206 ? -19.958 24.704 2.490 1.000 11.147 611 TYR AAA C 1
ATOM 1721 O O . TYR A 1 206 ? -20.111 25.927 2.599 1.000 11.524 611 TYR AAA O 1
ATOM 1730 N N . LEU A 1 207 ? -20.965 23.836 2.505 1.000 10.269 612 LEU AAA N 1
ATOM 1731 C CA . LEU A 1 207 ? -22.359 24.318 2.554 1.000 11.290 612 LEU AAA CA 1
ATOM 1732 C C . LEU A 1 207 ? -22.652 24.973 3.893 1.000 11.745 612 LEU AAA C 1
ATOM 1733 O O . LEU A 1 207 ? -23.366 25.963 3.936 1.000 13.484 612 LEU AAA O 1
ATOM 1738 N N . SER A 1 208 ? -22.110 24.449 4.986 1.000 10.533 613 SER AAA N 1
ATOM 1739 C CA . SER A 1 208 ? -22.429 24.986 6.331 1.000 11.144 613 SER AAA CA 1
ATOM 1740 C C . SER A 1 208 ? -21.649 26.282 6.612 1.000 10.250 613 SER AAA C 1
ATOM 1741 O O . SER A 1 208 ? -22.080 27.089 7.458 1.000 11.042 613 SER AAA O 1
ATOM 1744 N N . ALA A 1 209 ? -20.523 26.501 5.956 1.000 9.632 614 ALA AAA N 1
ATOM 1745 C CA . ALA A 1 209 ? -19.646 27.666 6.209 1.000 9.296 614 ALA AAA CA 1
ATOM 1746 C C . ALA A 1 209 ? -20.446 28.976 6.105 1.000 9.907 614 ALA AAA C 1
ATOM 1747 O O . ALA A 1 209 ? -21.167 29.207 5.132 1.000 10.829 614 ALA AAA O 1
ATOM 1749 N N . LYS A 1 210 ? -20.206 29.872 7.044 1.000 10.243 615 LYS AAA N 1
ATOM 1750 C CA . LYS A 1 210 ? -20.814 31.215 7.022 1.000 11.147 615 LYS AAA CA 1
ATOM 1751 C C . LYS A 1 210 ? -20.305 32.020 5.828 1.000 10.103 615 LYS AAA C 1
ATOM 1752 O O . LYS A 1 210 ? -19.132 31.892 5.410 1.000 10.488 615 LYS AAA O 1
ATOM 1758 N N . THR A 1 211 ? -21.182 32.863 5.292 1.000 10.787 616 THR AAA N 1
ATOM 1759 C CA . THR A 1 211 ? -20.824 33.803 4.227 1.000 10.767 616 THR AAA CA 1
ATOM 1760 C C . THR A 1 211 ? -20.626 35.205 4.793 1.000 10.787 616 THR AAA C 1
ATOM 1761 O O . THR A 1 211 ? -21.485 35.676 5.564 1.000 13.045 616 THR AAA O 1
ATOM 1765 N N . PHE A 1 212 ? -19.557 35.864 4.364 1.000 10.491 617 PHE AAA N 1
ATOM 1766 C CA . PHE A 1 212 ? -19.247 37.276 4.679 1.000 10.455 617 PHE AAA CA 1
ATOM 1767 C C . PHE A 1 212 ? -19.262 38.103 3.398 1.000 11.756 617 PHE AAA C 1
ATOM 1768 O O . PHE A 1 212 ? -19.069 37.550 2.277 1.000 12.477 617 PHE AAA O 1
ATOM 1776 N N . ASP A 1 213 ? -19.472 39.417 3.559 1.000 13.056 618 ASP AAA N 1
ATOM 1777 C CA . ASP A 1 213 ? -19.808 40.289 2.405 1.000 14.765 618 ASP AAA CA 1
ATOM 1778 C C . ASP A 1 213 ? -18.591 40.578 1.512 1.000 14.425 618 ASP AAA C 1
ATOM 1779 O O . ASP A 1 213 ? -18.762 40.731 0.290 1.000 16.049 618 ASP AAA O 1
ATOM 1784 N N . ASP A 1 214 ? -17.394 40.712 2.091 1.000 12.236 619 ASP AAA N 1
ATOM 1785 C CA . ASP A 1 214 ? -16.171 41.052 1.336 1.000 11.818 619 ASP AAA CA 1
ATOM 1786 C C . ASP A 1 214 ? -14.976 40.637 2.189 1.000 10.844 619 ASP AAA C 1
ATOM 1787 O O . ASP A 1 214 ? -15.192 40.106 3.283 1.000 10.579 619 ASP AAA O 1
ATOM 1792 N N . VAL A 1 215 ? -13.763 40.848 1.696 1.000 10.791 620 VAL AAA N 1
ATOM 1793 C CA . VAL A 1 215 ? -12.588 40.336 2.449 1.000 10.648 620 VAL AAA CA 1
ATOM 1794 C C . VAL A 1 215 ? -12.512 41.032 3.806 1.000 10.167 620 VAL AAA C 1
ATOM 1795 O O . VAL A 1 215 ? -12.299 40.368 4.822 1.000 10.344 620 VAL AAA O 1
ATOM 1799 N N . ASP A 1 216 ? -12.604 42.355 3.831 1.000 10.226 621 ASP AAA N 1
ATOM 1800 C CA . ASP A 1 216 ? -12.429 43.086 5.107 1.000 11.040 621 ASP AAA CA 1
ATOM 1801 C C . ASP A 1 216 ? -13.525 42.695 6.093 1.000 10.094 621 ASP AAA C 1
ATOM 1802 O O . ASP A 1 216 ? -13.241 42.474 7.279 1.000 10.642 621 ASP AAA O 1
ATOM 1807 N N A LYS A 1 217 ? -14.772 42.632 5.625 0.500 10.222 622 LYS AAA N 1
ATOM 1808 N N B LYS A 1 217 ? -14.772 42.635 5.625 0.500 10.212 622 LYS AAA N 1
ATOM 1809 C CA A LYS A 1 217 ? -15.895 42.239 6.511 0.500 10.306 622 LYS AAA CA 1
ATOM 1810 C CA B LYS A 1 217 ? -15.895 42.243 6.509 0.500 10.271 622 LYS AAA CA 1
ATOM 1811 C C A LYS A 1 217 ? -15.739 40.773 6.918 0.500 10.093 622 LYS AAA C 1
ATOM 1812 C C B LYS A 1 217 ? -15.739 40.776 6.917 0.500 10.080 622 LYS AAA C 1
ATOM 1813 O O A LYS A 1 217 ? -16.218 40.399 7.995 0.500 10.655 622 LYS AAA O 1
ATOM 1814 O O B LYS A 1 217 ? -16.224 40.401 7.992 0.500 10.676 622 LYS AAA O 1
ATOM 1825 N N . GLY A 1 218 ? -15.090 39.953 6.094 1.000 9.890 623 GLY AAA N 1
ATOM 1826 C CA . GLY A 1 218 ? -14.797 38.584 6.507 1.000 9.072 623 GLY AAA CA 1
ATOM 1827 C C . GLY A 1 218 ? -13.778 38.516 7.614 1.000 9.127 623 GLY AAA C 1
ATOM 1828 O O . GLY A 1 218 ? -13.955 37.758 8.570 1.000 9.303 623 GLY AAA O 1
ATOM 1829 N N . ILE A 1 219 ? -12.723 39.322 7.529 1.000 8.921 624 ILE AAA N 1
ATOM 1830 C CA . ILE A 1 219 ? -11.698 39.342 8.605 1.000 9.137 624 ILE AAA CA 1
ATOM 1831 C C . ILE A 1 219 ? -12.363 39.855 9.885 1.000 8.964 624 ILE AAA C 1
ATOM 1832 O O . ILE A 1 219 ? -12.223 39.275 10.953 1.000 9.585 624 ILE AAA O 1
ATOM 1837 N N . LEU A 1 220 ? -13.030 40.996 9.797 1.000 9.585 625 LEU AAA N 1
ATOM 1838 C CA . LEU A 1 220 ? -13.651 41.594 11.000 1.000 10.395 625 LEU AAA CA 1
ATOM 1839 C C . LEU A 1 220 ? -14.766 40.716 11.553 1.000 10.296 625 LEU AAA C 1
ATOM 1840 O O . LEU A 1 220 ? -14.866 40.558 12.779 1.000 10.958 625 LEU AAA O 1
ATOM 1845 N N . GLY A 1 221 ? -15.589 40.175 10.664 1.000 10.238 626 GLY AAA N 1
ATOM 1846 C CA . GLY A 1 221 ? -16.720 39.355 11.121 1.000 10.422 626 GLY AAA CA 1
ATOM 1847 C C . GLY A 1 221 ? -16.229 38.052 11.735 1.000 9.837 626 GLY AAA C 1
ATOM 1848 O O . GLY A 1 221 ? -16.835 37.586 12.722 1.000 10.645 626 GLY AAA O 1
ATOM 1849 N N . ALA A 1 222 ? -15.203 37.431 11.167 1.000 9.663 627 ALA AAA N 1
ATOM 1850 C CA . ALA A 1 222 ? -14.651 36.219 11.807 1.000 9.023 627 ALA AAA CA 1
ATOM 1851 C C . ALA A 1 222 ? -14.033 36.580 13.155 1.000 9.194 627 ALA AAA C 1
ATOM 1852 O O . ALA A 1 222 ? -14.150 35.775 14.115 1.000 10.045 627 ALA AAA O 1
ATOM 1854 N N . THR A 1 223 ? -13.337 37.716 13.248 1.000 8.794 628 THR AAA N 1
ATOM 1855 C CA . THR A 1 223 ? -12.722 38.095 14.522 1.000 9.534 628 THR AAA CA 1
ATOM 1856 C C . THR A 1 223 ? -13.820 38.304 15.581 1.000 9.597 628 THR AAA C 1
ATOM 1857 O O . THR A 1 223 ? -13.678 37.861 16.701 1.000 10.135 628 THR AAA O 1
ATOM 1861 N N . LYS A 1 224 ? -14.889 39.009 15.219 1.000 11.283 629 LYS AAA N 1
ATOM 1862 C CA . LYS A 1 224 ? -16.057 39.160 16.127 1.000 11.280 629 LYS AAA CA 1
ATOM 1863 C C . LYS A 1 224 ? -16.566 37.780 16.579 1.000 11.229 629 LYS AAA C 1
ATOM 1864 O O . LYS A 1 224 ? -16.894 37.595 17.763 1.000 11.946 629 LYS AAA O 1
ATOM 1870 N N . TRP A 1 225 ? -16.705 36.843 15.642 1.000 10.671 630 TRP AAA N 1
ATOM 1871 C CA . TRP A 1 225 ? -17.279 35.520 15.962 1.000 11.677 630 TRP AAA CA 1
ATOM 1872 C C . TRP A 1 225 ? -16.360 34.806 16.951 1.000 10.467 630 TRP AAA C 1
ATOM 1873 O O . TRP A 1 225 ? -16.816 34.221 17.914 1.000 11.524 630 TRP AAA O 1
ATOM 1884 N N . ILE A 1 226 ? -15.063 34.863 16.687 1.000 9.918 631 ILE AAA N 1
ATOM 1885 C CA . ILE A 1 226 ? -14.045 34.225 17.564 1.000 10.406 631 ILE AAA CA 1
ATOM 1886 C C . ILE A 1 226 ? -14.072 34.882 18.943 1.000 10.322 631 ILE AAA C 1
ATOM 1887 O O . ILE A 1 226 ? -14.009 34.190 19.965 1.000 11.521 631 ILE AAA O 1
ATOM 1892 N N A LYS A 1 227 ? -14.147 36.210 18.983 0.500 10.681 632 LYS AAA N 1
ATOM 1893 N N B LYS A 1 227 ? -14.162 36.209 18.986 0.500 10.736 632 LYS AAA N 1
ATOM 1894 C CA A LYS A 1 227 ? -14.208 36.939 20.273 0.500 12.377 632 LYS AAA CA 1
ATOM 1895 C CA B LYS A 1 227 ? -14.196 36.912 20.290 0.500 12.571 632 LYS AAA CA 1
ATOM 1896 C C A LYS A 1 227 ? -15.425 36.462 21.074 0.500 12.549 632 LYS AAA C 1
ATOM 1897 C C B LYS A 1 227 ? -15.425 36.450 21.078 0.500 12.707 632 LYS AAA C 1
ATOM 1898 O O A LYS A 1 227 ? -15.292 36.149 22.270 0.500 14.228 632 LYS AAA O 1
ATOM 1899 O O B LYS A 1 227 ? -15.294 36.111 22.265 0.500 14.369 632 LYS AAA O 1
ATOM 1910 N N . GLU A 1 228 ? -16.589 36.452 20.429 1.000 12.473 633 GLU AAA N 1
ATOM 1911 C CA . GLU A 1 228 ? -17.861 36.213 21.128 1.000 14.299 633 GLU AAA CA 1
ATOM 1912 C C . GLU A 1 228 ? -17.987 34.739 21.518 1.000 13.989 633 GLU AAA C 1
ATOM 1913 O O . GLU A 1 228 ? -18.543 34.448 22.596 1.000 16.188 633 GLU AAA O 1
ATOM 1919 N N . ASN A 1 229 ? -17.556 33.825 20.665 1.000 12.321 634 ASN AAA N 1
ATOM 1920 C CA . ASN A 1 229 ? -17.809 32.381 20.852 1.000 12.724 634 ASN AAA CA 1
ATOM 1921 C C . ASN A 1 229 ? -16.666 31.671 21.575 1.000 12.396 634 ASN AAA C 1
ATOM 1922 O O . ASN A 1 229 ? -16.917 30.577 22.108 1.000 14.744 634 ASN AAA O 1
ATOM 1927 N N . TYR A 1 230 ? -15.447 32.204 21.540 1.000 11.694 635 TYR AAA N 1
ATOM 1928 C CA . TYR A 1 230 ? -14.261 31.512 22.101 1.000 11.230 635 TYR AAA CA 1
ATOM 1929 C C . TYR A 1 230 ? -13.640 32.371 23.194 1.000 11.639 635 TYR AAA C 1
ATOM 1930 O O . TYR A 1 230 ? -13.647 31.992 24.374 1.000 12.413 635 TYR AAA O 1
ATOM 1939 N N . ILE A 1 231 ? -13.088 33.522 22.842 1.000 11.917 636 ILE AAA N 1
ATOM 1940 C CA . ILE A 1 231 ? -12.340 34.346 23.835 1.000 13.322 636 ILE AAA CA 1
ATOM 1941 C C . ILE A 1 231 ? -13.248 34.694 25.026 1.000 14.253 636 ILE AAA C 1
ATOM 1942 O O . ILE A 1 231 ? -12.839 34.494 26.189 1.000 17.288 636 ILE AAA O 1
ATOM 1947 N N . ASP A 1 232 ? -14.450 35.160 24.766 1.000 14.688 637 ASP AAA N 1
ATOM 1948 C CA . ASP A 1 232 ? -15.346 35.629 25.850 1.000 18.104 637 ASP AAA CA 1
ATOM 1949 C C . ASP A 1 232 ? -15.891 34.452 26.645 1.000 18.126 637 ASP AAA C 1
ATOM 1950 O O . ASP A 1 232 ? -16.479 34.701 27.692 1.000 22.279 637 ASP AAA O 1
ATOM 1955 N N . ARG A 1 233 ? -15.700 33.233 26.139 1.000 16.712 638 ARG AAA N 1
ATOM 1956 C CA . ARG A 1 233 ? -16.162 31.988 26.797 1.000 19.073 638 ARG AAA CA 1
ATOM 1957 C C . ARG A 1 233 ? -14.987 31.286 27.475 1.000 19.007 638 ARG AAA C 1
ATOM 1958 O O . ARG A 1 233 ? -15.169 30.125 27.862 1.000 25.039 638 ARG AAA O 1
ATOM 1966 N N . GLY A 1 234 ? -13.834 31.943 27.573 1.000 17.936 639 GLY AAA N 1
ATOM 1967 C CA . GLY A 1 234 ? -12.667 31.427 28.314 1.000 19.370 639 GLY AAA CA 1
ATOM 1968 C C . GLY A 1 234 ? -11.752 30.531 27.518 1.000 17.203 639 GLY AAA C 1
ATOM 1969 O O . GLY A 1 234 ? -10.903 29.879 28.132 1.000 22.675 639 GLY AAA O 1
ATOM 1970 N N . ARG A 1 235 ? -11.903 30.500 26.203 1.000 13.176 640 ARG AAA N 1
ATOM 1971 C CA . ARG A 1 235 ? -10.964 29.755 25.330 1.000 11.876 640 ARG AAA CA 1
ATOM 1972 C C . ARG A 1 235 ? -10.041 30.802 24.713 1.000 11.541 640 ARG AAA C 1
ATOM 1973 O O . ARG A 1 235 ? -10.416 31.416 23.710 1.000 14.336 640 ARG AAA O 1
ATOM 1981 N N . THR A 1 236 ? -8.898 31.022 25.348 1.000 11.010 641 THR AAA N 1
ATOM 1982 C CA . THR A 1 236 ? -8.038 32.195 25.076 1.000 11.258 641 THR AAA CA 1
ATOM 1983 C C . THR A 1 236 ? -6.660 31.814 24.542 1.000 10.861 641 THR AAA C 1
ATOM 1984 O O . THR A 1 236 ? -5.799 32.694 24.438 1.000 11.938 641 THR AAA O 1
ATOM 1988 N N . PHE A 1 237 ? -6.463 30.553 24.192 1.000 9.519 642 PHE AAA N 1
ATOM 1989 C CA . PHE A 1 237 ? -5.217 30.082 23.559 1.000 9.204 642 PHE AAA CA 1
ATOM 1990 C C . PHE A 1 237 ? -5.572 28.951 22.607 1.000 9.258 642 PHE AAA C 1
ATOM 1991 O O . PHE A 1 237 ? -6.655 28.381 22.718 1.000 9.814 642 PHE AAA O 1
ATOM 1999 N N . LEU A 1 238 ? -4.635 28.610 21.726 1.000 9.091 643 LEU AAA N 1
ATOM 2000 C CA . LEU A 1 238 ? -4.911 27.612 20.671 1.000 8.633 643 LEU AAA CA 1
ATOM 2001 C C . LEU A 1 238 ? -5.105 26.212 21.270 1.000 8.375 643 LEU AAA C 1
ATOM 2002 O O . LEU A 1 238 ? -6.156 25.580 21.048 1.000 9.343 643 LEU AAA O 1
ATOM 2007 N N . GLY A 1 239 ? -4.103 25.747 22.005 1.000 8.903 644 GLY AAA N 1
ATOM 2008 C CA . GLY A 1 239 ? -4.186 24.486 22.724 1.000 9.334 644 GLY AAA CA 1
ATOM 2009 C C . GLY A 1 239 ? -4.362 23.256 21.860 1.000 8.881 644 GLY AAA C 1
ATOM 2010 O O . GLY A 1 239 ? -3.783 23.146 20.783 1.000 9.808 644 GLY AAA O 1
ATOM 2011 N N . ASN A 1 240 ? -5.044 22.285 22.446 1.000 9.367 645 ASN AAA N 1
ATOM 2012 C CA . ASN A 1 240 ? -5.084 20.893 21.958 1.000 8.784 645 ASN AAA CA 1
ATOM 2013 C C . ASN A 1 240 ? -6.426 20.296 22.351 1.000 9.053 645 ASN AAA C 1
ATOM 2014 O O . ASN A 1 240 ? -7.388 21.049 22.552 1.000 10.087 645 ASN AAA O 1
ATOM 2019 N N . LYS A 1 241 ? -6.532 18.971 22.419 1.000 8.990 646 LYS AAA N 1
ATOM 2020 C CA . LYS A 1 241 ? -7.857 18.379 22.723 1.000 9.451 646 LYS AAA CA 1
ATOM 2021 C C . LYS A 1 241 ? -8.171 18.411 24.211 1.000 9.560 646 LYS AAA C 1
ATOM 2022 O O . LYS A 1 241 ? -9.328 18.143 24.566 1.000 10.807 646 LYS AAA O 1
ATOM 2028 N N . ALA A 1 242 ? -7.223 18.795 25.052 1.000 10.734 647 ALA AAA N 1
ATOM 2029 C CA . ALA A 1 242 ? -7.473 18.915 26.505 1.000 11.962 647 ALA AAA CA 1
ATOM 2030 C C . ALA A 1 242 ? -7.858 20.333 26.956 1.000 11.731 647 ALA AAA C 1
ATOM 2031 O O . ALA A 1 242 ? -8.561 20.468 27.973 1.000 15.380 647 ALA AAA O 1
ATOM 2033 N N . SER A 1 243 ? -7.372 21.371 26.286 1.000 11.020 648 SER AAA N 1
ATOM 2034 C CA . SER A 1 243 ? -7.692 22.741 26.712 1.000 12.282 648 SER AAA CA 1
ATOM 2035 C C . SER A 1 243 ? -7.430 23.693 25.555 1.000 10.690 648 SER AAA C 1
ATOM 2036 O O . SER A 1 243 ? -6.753 23.333 24.614 1.000 12.617 648 SER AAA O 1
ATOM 2039 N N . GLY A 1 244 ? -8.045 24.860 25.610 1.000 10.948 649 GLY AAA N 1
ATOM 2040 C CA . GLY A 1 244 ? -7.900 25.879 24.573 1.000 10.897 649 GLY AAA CA 1
ATOM 2041 C C . GLY A 1 244 ? -8.956 25.755 23.492 1.000 9.721 649 GLY AAA C 1
ATOM 2042 O O . GLY A 1 244 ? -9.905 24.921 23.565 1.000 10.484 649 GLY AAA O 1
ATOM 2043 N N . MET A 1 245 ? -8.795 26.608 22.500 1.000 9.005 650 MET AAA N 1
ATOM 2044 C CA . MET A 1 245 ? -9.777 26.672 21.406 1.000 8.864 650 MET AAA CA 1
ATOM 2045 C C . MET A 1 245 ? -9.908 25.319 20.692 1.000 8.731 650 MET AAA C 1
ATOM 2046 O O . MET A 1 245 ? -10.996 25.035 20.168 1.000 9.734 650 MET AAA O 1
ATOM 2051 N N . ASN A 1 246 ? -8.832 24.538 20.583 1.000 8.396 651 ASN AAA N 1
ATOM 2052 C CA . ASN A 1 246 ? -8.897 23.294 19.781 1.000 8.677 651 ASN AAA CA 1
ATOM 2053 C C . ASN A 1 246 ? -9.916 22.313 20.357 1.000 8.497 651 ASN AAA C 1
ATOM 2054 O O . ASN A 1 246 ? -10.371 21.426 19.636 1.000 9.151 651 ASN AAA O 1
ATOM 2059 N N . VAL A 1 247 ? -10.289 22.437 21.621 1.000 8.626 652 VAL AAA N 1
ATOM 2060 C CA . VAL A 1 247 ? -11.272 21.480 22.176 1.000 9.554 652 VAL AAA CA 1
ATOM 2061 C C . VAL A 1 247 ? -12.539 21.491 21.326 1.000 9.705 652 VAL AAA C 1
ATOM 2062 O O . VAL A 1 247 ? -13.063 20.400 21.001 1.000 11.320 652 VAL AAA O 1
ATOM 2066 N N . GLU A 1 248 ? -13.041 22.678 21.014 1.000 9.228 653 GLU AAA N 1
ATOM 2067 C CA . GLU A 1 248 ? -14.325 22.835 20.309 1.000 9.848 653 GLU AAA CA 1
ATOM 2068 C C . GLU A 1 248 ? -14.139 23.268 18.858 1.000 9.226 653 GLU AAA C 1
ATOM 2069 O O . GLU A 1 248 ? -15.063 22.998 18.066 1.000 10.065 653 GLU AAA O 1
ATOM 2075 N N . TYR A 1 249 ? -13.082 23.999 18.511 1.000 8.276 654 TYR AAA N 1
ATOM 2076 C CA . TYR A 1 249 ? -13.112 24.758 17.241 1.000 8.756 654 TYR AAA CA 1
ATOM 2077 C C . TYR A 1 249 ? -13.086 23.826 16.035 1.000 8.520 654 TYR AAA C 1
ATOM 2078 O O . TYR A 1 249 ? -13.638 24.172 14.999 1.000 9.706 654 TYR AAA O 1
ATOM 2087 N N . ALA A 1 250 ? -12.347 22.728 16.141 1.000 8.841 655 ALA AAA N 1
ATOM 2088 C CA . ALA A 1 250 ? -12.071 21.843 14.994 1.000 8.998 655 ALA AAA CA 1
ATOM 2089 C C . ALA A 1 250 ? -11.945 20.428 15.492 1.000 8.992 655 ALA AAA C 1
ATOM 2090 O O . ALA A 1 250 ? -11.394 20.213 16.587 1.000 9.987 655 ALA AAA O 1
ATOM 2092 N N . SER A 1 251 ? -12.365 19.489 14.660 1.000 8.989 656 SER AAA N 1
ATOM 2093 C CA . SER A 1 251 ? -12.153 18.053 14.932 1.000 9.042 656 SER AAA CA 1
ATOM 2094 C C . SER A 1 251 ? -10.669 17.684 14.834 1.000 8.919 656 SER AAA C 1
ATOM 2095 O O . SER A 1 251 ? -10.236 16.712 15.482 1.000 9.264 656 SER AAA O 1
ATOM 2098 N N . ASP A 1 252 ? -9.914 18.375 14.006 1.000 8.150 657 ASP AAA N 1
ATOM 2099 C CA . ASP A 1 252 ? -8.486 18.059 13.791 1.000 8.066 657 ASP AAA CA 1
ATOM 2100 C C . ASP A 1 252 ? -7.746 18.187 15.120 1.000 7.662 657 ASP AAA C 1
ATOM 2101 O O . ASP A 1 252 ? -7.698 19.286 15.691 1.000 8.534 657 ASP AAA O 1
ATOM 2106 N N . PRO A 1 253 ? -7.157 17.085 15.633 1.000 8.359 658 PRO AAA N 1
ATOM 2107 C CA . PRO A 1 253 ? -6.461 17.157 16.922 1.000 8.874 658 PRO AAA CA 1
ATOM 2108 C C . PRO A 1 253 ? -5.273 18.109 16.932 1.000 8.243 658 PRO AAA C 1
ATOM 2109 O O . PRO A 1 253 ? -4.795 18.494 17.992 1.000 8.702 658 PRO AAA O 1
ATOM 2113 N N . TYR A 1 254 ? -4.759 18.409 15.734 1.000 7.862 659 TYR AAA N 1
ATOM 2114 C CA . TYR A 1 254 ? -3.525 19.203 15.615 1.000 8.242 659 TYR AAA CA 1
ATOM 2115 C C . TYR A 1 254 ? -3.795 20.563 14.992 1.000 8.199 659 TYR AAA C 1
ATOM 2116 O O . TYR A 1 254 ? -2.865 21.231 14.553 1.000 8.798 659 TYR AAA O 1
ATOM 2125 N N . TRP A 1 255 ? -5.046 20.991 14.961 1.000 7.928 660 TRP AAA N 1
ATOM 2126 C CA . TRP A 1 255 ? -5.410 22.344 14.496 1.000 7.924 660 TRP AAA CA 1
ATOM 2127 C C . TRP A 1 255 ? -4.580 23.408 15.217 1.000 7.952 660 TRP AAA C 1
ATOM 2128 O O . TRP A 1 255 ? -3.994 24.305 14.577 1.000 8.468 660 TRP AAA O 1
ATOM 2139 N N . GLY A 1 256 ? -4.538 23.329 16.544 1.000 7.912 661 GLY AAA N 1
ATOM 2140 C CA . GLY A 1 256 ? -3.798 24.340 17.308 1.000 7.910 661 GLY AAA CA 1
ATOM 2141 C C . GLY A 1 256 ? -2.311 24.298 17.007 1.000 7.881 661 GLY AAA C 1
ATOM 2142 O O . GLY A 1 256 ? -1.674 25.345 16.777 1.000 8.163 661 GLY AAA O 1
ATOM 2143 N N . GLU A 1 257 ? -1.750 23.090 16.972 1.000 7.979 662 GLU AAA N 1
ATOM 2144 C CA . GLU A 1 257 ? -0.320 22.933 16.659 1.000 8.141 662 GLU AAA CA 1
ATOM 2145 C C . GLU A 1 257 ? -0.020 23.484 15.255 1.000 7.771 662 GLU AAA C 1
ATOM 2146 O O . GLU A 1 257 ? 1.039 24.096 15.062 1.000 8.361 662 GLU AAA O 1
ATOM 2152 N N . LYS A 1 258 ? -0.907 23.250 14.298 1.000 8.120 663 LYS AAA N 1
ATOM 2153 C CA . LYS A 1 258 ? -0.700 23.750 12.931 1.000 8.158 663 LYS AAA CA 1
ATOM 2154 C C . LYS A 1 258 ? -0.716 25.284 12.898 1.000 7.322 663 LYS AAA C 1
ATOM 2155 O O . LYS A 1 258 ? 0.139 25.875 12.184 1.000 8.871 663 LYS AAA O 1
ATOM 2161 N N . ILE A 1 259 ? -1.612 25.913 13.645 1.000 7.614 664 ILE AAA N 1
ATOM 2162 C CA . ILE A 1 259 ? -1.657 27.395 13.632 1.000 7.395 664 ILE AAA CA 1
ATOM 2163 C C . ILE A 1 259 ? -0.422 27.933 14.362 1.000 7.450 664 ILE AAA C 1
ATOM 2164 O O . ILE A 1 259 ? 0.182 28.911 13.916 1.000 7.642 664 ILE AAA O 1
ATOM 2169 N N . ALA A 1 260 ? -0.043 27.321 15.462 1.000 7.369 665 ALA AAA N 1
ATOM 2170 C CA . ALA A 1 260 ? 1.160 27.742 16.202 1.000 8.215 665 ALA AAA CA 1
ATOM 2171 C C . ALA A 1 260 ? 2.393 27.614 15.312 1.000 7.730 665 ALA AAA C 1
ATOM 2172 O O . ALA A 1 260 ? 3.278 28.470 15.374 1.000 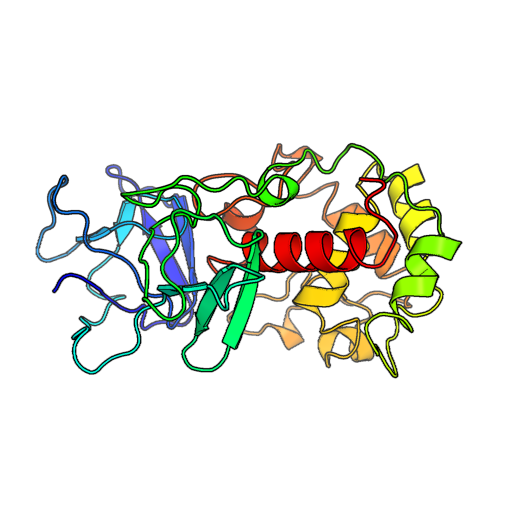8.844 665 ALA AAA O 1
ATOM 2174 N N . SER A 1 261 ? 2.448 26.565 14.492 1.000 7.949 666 SER AAA N 1
ATOM 2175 C CA . SER A 1 261 ? 3.568 26.375 13.546 1.000 7.786 666 SER AAA CA 1
ATOM 2176 C C . SER A 1 261 ? 3.628 27.544 12.560 1.000 7.570 666 SER AAA C 1
ATOM 2177 O O . SER A 1 261 ? 4.716 28.069 12.295 1.000 8.720 666 SER AAA O 1
ATOM 2180 N N . VAL A 1 262 ? 2.481 27.930 12.002 1.000 7.917 667 VAL AAA N 1
ATOM 2181 C CA . VAL A 1 262 ? 2.452 29.102 11.102 1.000 7.712 667 VAL AAA CA 1
ATOM 2182 C C . VAL A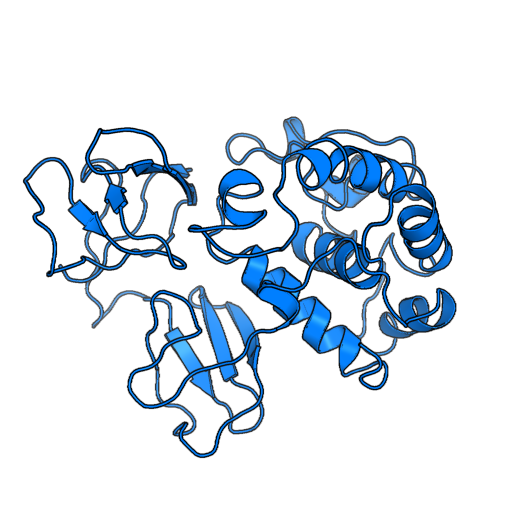 1 262 ? 2.900 30.366 11.847 1.000 8.071 667 VAL AAA C 1
ATOM 2183 O O . VAL A 1 262 ? 3.645 31.176 11.285 1.000 9.083 667 VAL AAA O 1
ATOM 2187 N N . MET A 1 263 ? 2.410 30.568 13.063 1.000 7.597 668 MET AAA N 1
ATOM 2188 C CA . MET A 1 263 ? 2.860 31.742 13.847 1.000 7.908 668 MET AAA CA 1
ATOM 2189 C C . MET A 1 263 ? 4.386 31.724 13.999 1.000 8.577 668 MET AAA C 1
ATOM 2190 O O . MET A 1 263 ? 5.033 32.779 13.879 1.000 9.464 668 MET AAA O 1
ATOM 2195 N N . MET A 1 264 ? 4.926 30.555 14.326 1.000 9.524 669 MET AAA N 1
ATOM 2196 C CA . MET A 1 264 ? 6.383 30.413 14.494 1.000 10.602 669 MET AAA CA 1
ATOM 2197 C C . MET A 1 264 ? 7.100 30.754 13.172 1.000 9.965 669 MET AAA C 1
ATOM 2198 O O . MET A 1 264 ? 8.114 31.471 13.199 1.000 12.032 669 MET AAA O 1
ATOM 2203 N N . LYS A 1 265 ? 6.614 30.246 12.044 1.000 10.115 670 LYS AAA N 1
ATOM 2204 C CA . LYS A 1 265 ? 7.259 30.495 10.730 1.000 10.788 670 LYS AAA CA 1
ATOM 2205 C C . LYS A 1 265 ? 7.213 31.995 10.426 1.000 9.560 670 LYS AAA C 1
ATOM 2206 O O . LYS A 1 265 ? 8.224 32.562 9.981 1.000 12.074 670 LYS AAA O 1
ATOM 2212 N N . ILE A 1 266 ? 6.064 32.613 10.588 1.000 8.962 671 ILE AAA N 1
ATOM 2213 C CA . ILE A 1 266 ? 5.919 34.059 10.309 1.000 9.458 671 ILE AAA CA 1
ATOM 2214 C C . ILE A 1 266 ? 6.835 34.873 11.237 1.000 10.637 671 ILE AAA C 1
ATOM 2215 O O . ILE A 1 266 ? 7.564 35.769 10.807 1.000 11.704 671 ILE AAA O 1
ATOM 2220 N N . ASN A 1 267 ? 6.812 34.533 12.511 1.000 10.657 672 ASN AAA N 1
ATOM 2221 C CA . ASN A 1 267 ? 7.606 35.262 13.511 1.000 11.500 672 ASN AAA CA 1
ATOM 2222 C C . ASN A 1 267 ? 9.086 35.191 13.138 1.000 10.954 672 ASN AAA C 1
ATOM 2223 O O . ASN A 1 267 ? 9.803 36.193 13.262 1.000 13.215 672 ASN AAA O 1
ATOM 2228 N N . GLU A 1 268 ? 9.570 34.024 12.727 1.000 12.441 673 GLU AAA N 1
ATOM 2229 C CA . GLU A 1 268 ? 10.988 33.892 12.368 1.000 13.905 673 GLU AAA CA 1
ATOM 2230 C C . GLU A 1 268 ? 11.273 34.768 11.142 1.000 13.396 673 GLU AAA C 1
ATOM 2231 O O . GLU A 1 268 ? 12.283 35.467 11.135 1.000 15.347 673 GLU AAA O 1
ATOM 2237 N N A LYS A 1 269 ? 10.435 34.714 10.108 0.500 13.112 674 LYS AAA N 1
ATOM 2238 N N B LYS A 1 269 ? 10.435 34.713 10.109 0.500 13.102 674 LYS AAA N 1
ATOM 2239 C CA A LYS A 1 269 ? 10.692 35.492 8.866 0.500 13.558 674 LYS AAA CA 1
ATOM 2240 C CA B LYS A 1 269 ? 10.692 35.491 8.867 0.500 13.511 674 LYS AAA CA 1
ATOM 2241 C C A LYS A 1 269 ? 10.709 36.993 9.160 0.500 14.057 674 LYS AAA C 1
ATOM 2242 C C B LYS A 1 269 ? 10.711 36.992 9.161 0.500 14.079 674 LYS AAA C 1
ATOM 2243 O O A LYS A 1 269 ? 11.441 37.733 8.472 0.500 16.559 674 LYS AAA O 1
ATOM 2244 O O B LYS A 1 269 ? 11.452 37.730 8.481 0.500 16.579 674 LYS AAA O 1
ATOM 2255 N N . LEU A 1 270 ? 9.905 37.428 10.122 1.000 12.317 675 LEU AAA N 1
ATOM 2256 C CA . LEU A 1 270 ? 9.732 38.868 10.413 1.000 13.350 675 LEU AAA CA 1
ATOM 2257 C C . LEU A 1 270 ? 10.669 39.366 11.523 1.000 15.032 675 LEU AAA C 1
ATOM 2258 O O . LEU A 1 270 ? 10.571 40.538 11.868 1.000 17.302 675 LEU AAA O 1
ATOM 2263 N N . GLY A 1 271 ? 11.577 38.534 12.030 1.000 14.153 676 GLY AAA N 1
ATOM 2264 C CA . GLY A 1 271 ? 12.672 38.969 12.904 1.000 16.175 676 GLY AAA CA 1
ATOM 2265 C C . GLY A 1 271 ? 12.468 38.703 14.375 1.000 16.738 676 GLY AAA C 1
ATOM 2266 O O . GLY A 1 271 ? 13.295 39.154 15.142 1.000 19.651 676 GLY AAA O 1
ATOM 2267 N N . GLY A 1 272 ? 11.470 37.916 14.755 1.000 15.534 677 GLY AAA N 1
ATOM 2268 C CA . GLY A 1 272 ? 11.382 37.426 16.140 1.000 15.887 677 GLY AAA CA 1
ATOM 2269 C C . GLY A 1 272 ? 10.905 38.451 17.143 1.000 17.808 677 GLY AAA C 1
ATOM 2270 O O . GLY A 1 272 ? 11.278 38.324 18.298 1.000 23.455 677 GLY AAA O 1
ATOM 2271 N N . LYS A 1 273 ? 10.034 39.379 16.753 1.000 15.650 678 LYS AAA N 1
ATOM 2272 C CA . LYS A 1 273 ? 9.542 40.461 17.651 1.000 18.193 678 LYS AAA CA 1
ATOM 2273 C C . LYS A 1 273 ? 8.545 39.933 18.685 1.000 18.099 678 LYS AAA C 1
ATOM 2274 O O . LYS A 1 273 ? 8.315 40.643 19.664 1.000 22.074 678 LYS AAA O 1
ATOM 2280 N N . ASP A 1 274 ? 7.881 38.809 18.423 1.000 16.884 679 ASP AAA N 1
ATOM 2281 C CA . ASP A 1 274 ? 6.908 38.242 19.375 1.000 18.357 679 ASP AAA CA 1
ATOM 2282 C C . ASP A 1 274 ? 7.532 37.068 20.133 1.000 25.865 679 ASP AAA C 1
ATOM 2283 O O . ASP A 1 274 ? 8.585 36.560 19.738 1.000 25.679 679 ASP AAA O 1
#

Solvent-accessible surface area: 13072 Å² total; per-residue (Å²): 66,45,36,32,59,1,78,45,80,48,6,43,0,31,35,79,116,50,107,148,65,10,59,0,24,104,35,12,14,0,92,33,24,146,141,71,154,30,68,127,149,84,17,0,0,18,4,6,31,16,62,1,23,1,95,42,153,24,20,109,56,22,63,69,106,163,51,56,11,20,28,4,40,2,86,36,124,39,0,55,3,57,25,46,120,140,45,45,25,15,5,11,75,55,66,113,95,9,113,88,47,94,104,32,107,31,50,35,2,25,100,20,166,56,21,126,9,122,17,97,18,5,84,54,58,0,54,90,64,7,93,0,50,26,112,48,1,26,110,0,6,94,76,41,112,21,81,136,12,64,0,81,109,53,2,68,13,2,51,95,0,12,133,127,41,114,0,1,0,0,0,0,0,0,0,0,2,54,59,3,78,24,0,64,33,133,31,0,127,74,29,24,1,0,0,17,0,30,29,129,56,108,58,61,75,138,38,5,92,86,17,121,63,23,53,115,0,0,42,20,0,0,94,60,0,52,85,59,21,16,85,190,56,64,40,47,0,1,16,1,51,41,1,0,0,8,77,26,14,8,37,6,34,5,0,13,45,0,1,4,19,0,40,71,0,20,99,99,25,65,43,94,63

B-factor: mean 16.4, std 8.45, range [6.81, 56.61]